Protein 7ROV (pdb70)

Structure (mmCIF, N/CA/C/O backbone):
data_7ROV
#
_entry.id   7ROV
#
_cell.length_a   38.793
_cell.length_b   71.764
_cell.length_c   65.481
_cell.angle_alpha   90
_cell.angle_beta   100.29
_cell.angle_gamma   90
#
_symmetry.space_group_name_H-M   'P 1 21 1'
#
loop_
_entity.id
_entity.type
_entity.pdbx_description
1 polymer 'Isoform 2B of GTPase KRas'
2 polymer 'Cyclic peptide MP-9903'
3 non-polymer 'PHOSPHOMETHYLPHOSPHONIC ACID GUANYLATE ESTER'
4 non-polymer 'MAGNESIUM ION'
5 non-polymer GLYCEROL
6 water water
#
loop_
_atom_site.group_PDB
_atom_site.id
_atom_site.type_symbol
_atom_site.label_atom_id
_atom_site.label_alt_id
_atom_site.label_comp_id
_atom_site.label_asym_id
_atom_site.label_entity_id
_atom_site.label_seq_id
_atom_site.pdbx_PDB_ins_code
_atom_site.Cartn_x
_atom_site.Cartn_y
_atom_site.Cartn_z
_atom_site.occupancy
_atom_site.B_iso_or_equiv
_atom_site.auth_seq_id
_atom_site.auth_comp_id
_atom_site.auth_asym_id
_atom_site.auth_atom_id
_atom_site.pdbx_PDB_model_num
ATOM 1 N N . ALA A 1 1 ? 6.571 9.654 4.098 1 32.3 0 ALA A N 1
ATOM 2 C CA . ALA A 1 1 ? 5.37 9.753 3.274 1 31.64 0 ALA A CA 1
ATOM 3 C C . ALA A 1 1 ? 4.636 8.432 3.216 1 29.55 0 ALA A C 1
ATOM 4 O O . ALA A 1 1 ? 4.75 7.673 2.258 1 29.93 0 ALA A O 1
ATOM 6 N N . MET A 1 2 ? 3.877 8.177 4.26 1 27.28 1 MET A N 1
ATOM 7 C CA . MET A 1 2 ? 3.023 7.012 4.413 1 25.46 1 MET A CA 1
ATOM 8 C C . MET A 1 2 ? 1.97 7.014 3.291 1 22.3 1 MET A C 1
ATOM 9 O O . MET A 1 2 ? 1.479 8.084 2.929 1 22.01 1 MET A O 1
ATOM 14 N N . THR A 1 3 ? 1.687 5.846 2.69 1 20.34 2 THR A N 1
ATOM 15 C CA . THR A 1 3 ? 0.682 5.779 1.623 1 19.66 2 THR A CA 1
ATOM 16 C C . THR A 1 3 ? -0.69 6.098 2.18 1 17.91 2 THR A C 1
ATOM 17 O O . THR A 1 3 ? -1.009 5.703 3.297 1 17.78 2 THR A O 1
ATOM 21 N N . GLU A 1 4 ? -1.451 6.892 1.445 1 16.68 3 GLU A N 1
ATOM 22 C CA . GLU A 1 4 ? -2.813 7.226 1.817 1 16.29 3 GLU A CA 1
ATOM 23 C C . GLU A 1 4 ? -3.771 6.578 0.829 1 15.79 3 GLU A C 1
ATOM 24 O O . GLU A 1 4 ? -3.511 6.553 -0.373 1 17.47 3 GLU A O 1
ATOM 30 N N . TYR A 1 5 ? -4.865 5.993 1.326 1 13.43 4 TYR A N 1
ATOM 31 C CA . TYR A 1 5 ? -5.884 5.392 0.458 1 13.05 4 TYR A CA 1
ATOM 32 C C . TYR A 1 5 ? -7.178 6.139 0.719 1 13.28 4 TYR A C 1
ATOM 33 O O . TYR A 1 5 ? -7.61 6.201 1.874 1 14.02 4 TYR A O 1
ATOM 42 N N . LYS A 1 6 ? -7.785 6.684 -0.345 1 12.37 5 LYS A N 1
ATOM 43 C CA . LYS A 1 6 ? -9.041 7.425 -0.252 1 11.79 5 LYS A CA 1
ATOM 44 C C . LYS A 1 6 ? -10.196 6.472 -0.549 1 10.85 5 LYS A C 1
ATOM 45 O O . LYS A 1 6 ? -10.34 5.998 -1.677 1 11.8 5 LYS A O 1
ATOM 51 N N . LEU A 1 7 ? -11.019 6.206 0.459 1 9.86 6 LEU A N 1
ATOM 52 C CA . LEU A 1 7 ? -12.123 5.258 0.353 1 9.76 6 LEU A CA 1
ATOM 53 C C . LEU A 1 7 ? -13.469 5.961 0.502 1 10.01 6 LEU A C 1
ATOM 54 O O . LEU A 1 7 ? -13.56 6.974 1.206 1 11.28 6 LEU A O 1
ATOM 59 N N . VAL A 1 8 ? -14.477 5.472 -0.193 1 8.72 7 VAL A N 1
ATOM 60 C CA . VAL A 1 8 ? -15.828 6.023 -0.079 1 8.46 7 VAL A CA 1
ATOM 61 C C . VAL A 1 8 ? -16.809 4.896 0.207 1 9.12 7 VAL A C 1
ATOM 62 O O . VAL A 1 8 ? -16.756 3.861 -0.469 1 10.87 7 VAL A O 1
ATOM 66 N N . VAL A 1 9 ? -17.726 5.101 1.152 1 8.43 8 VAL A N 1
ATOM 67 C CA . VAL A 1 9 ? -18.729 4.096 1.512 1 8.08 8 VAL A CA 1
ATOM 68 C C . VAL A 1 9 ? -20.08 4.555 1.006 1 8.01 8 VAL A C 1
ATOM 69 O O . VAL A 1 9 ? -20.536 5.659 1.369 1 9.08 8 VAL A O 1
ATOM 73 N N . VAL A 1 10 ? -20.713 3.761 0.118 1 8 9 VAL A N 1
ATOM 74 C CA . VAL A 1 10 ? -22.009 4.087 -0.476 1 8.26 9 VAL A CA 1
ATOM 75 C C . VAL A 1 10 ? -23.004 2.961 -0.271 1 8.13 9 VAL A C 1
ATOM 76 O O . VAL A 1 10 ? -22.612 1.817 0.042 1 8.99 9 VAL A O 1
ATOM 80 N N . GLY A 1 11 ? -24.292 3.261 -0.462 1 8.48 10 GLY A N 1
ATOM 81 C CA . GLY A 1 11 ? -25.351 2.281 -0.321 1 8.43 10 GLY A CA 1
ATOM 82 C C . GLY A 1 11 ? -26.636 2.922 0.161 1 8.75 10 GLY A C 1
ATOM 83 O O . GLY A 1 11 ? -26.645 4.06 0.623 1 9.46 10 GLY A O 1
ATOM 84 N N . ALA A 1 12 ? -27.71 2.167 0.076 1 8.14 11 ALA A N 1
ATOM 85 C CA . ALA A 1 12 ? -29.043 2.659 0.401 1 9.91 11 ALA A CA 1
ATOM 86 C C . ALA A 1 12 ? -29.151 3.134 1.852 1 11.49 11 ALA A C 1
ATOM 87 O O . ALA A 1 12 ? -28.364 2.758 2.737 1 10.45 11 ALA A O 1
ATOM 89 N N . ASP A 1 13 ? -30.181 3.961 2.131 1 13.35 12 ASP A N 1
ATOM 90 C CA . ASP A 1 13 ? -30.429 4.42 3.484 1 15.59 12 ASP A CA 1
ATOM 91 C C . ASP A 1 13 ? -30.659 3.231 4.433 1 14.87 12 ASP A C 1
ATOM 92 O O . ASP A 1 13 ? -31.357 2.272 4.109 1 17.32 12 ASP A O 1
ATOM 97 N N . GLY A 1 14 ? -29.939 3.243 5.54 1 13.3 13 GLY A N 1
ATOM 98 C CA . GLY A 1 14 ? -30.118 2.266 6.596 1 12.58 13 GLY A CA 1
ATOM 99 C C . GLY A 1 14 ? -29.369 0.966 6.505 1 11.14 13 GLY A C 1
ATOM 1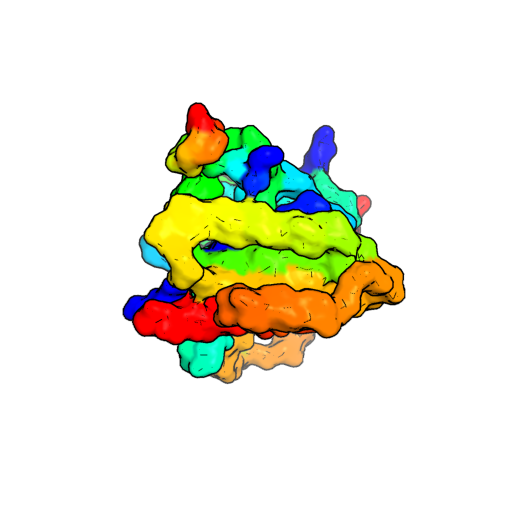00 O O . GLY A 1 14 ? -29.54 0.12 7.387 1 12.63 13 GLY A O 1
ATOM 101 N N . VAL A 1 15 ? -28.461 0.829 5.519 1 9.18 14 VAL A N 1
ATOM 102 C CA . VAL A 1 15 ? -27.742 -0.445 5.38 1 8.88 14 VAL A CA 1
ATOM 103 C C . VAL A 1 15 ? -26.619 -0.653 6.385 1 8.95 14 VAL A C 1
ATOM 104 O O . VAL A 1 15 ? -26.178 -1.795 6.534 1 9.8 14 VAL A O 1
ATOM 108 N N . GLY A 1 16 ? -26.153 0.417 7.033 1 8.9 15 GLY A N 1
ATOM 109 C CA . GLY A 1 16 ? -25.045 0.337 7.979 1 9.46 15 GLY A CA 1
ATOM 110 C C . GLY A 1 16 ? -23.759 0.991 7.509 1 9.58 15 GLY A C 1
ATOM 111 O O . GLY A 1 16 ? -22.693 0.622 7.99 1 9.58 15 GLY A O 1
ATOM 112 N N . LYS A 1 17 ? -23.814 1.991 6.608 1 9.29 16 LYS A N 1
ATOM 113 C CA . LYS A 1 17 ? -22.584 2.675 6.158 1 9.18 16 LYS A CA 1
ATOM 114 C C . LYS A 1 17 ? -21.837 3.302 7.341 1 9.17 16 LYS A C 1
ATOM 115 O O . LYS A 1 17 ? -20.609 3.107 7.503 1 9.1 16 LYS A O 1
ATOM 121 N N . SER A 1 18 ? -22.585 4.048 8.167 1 9.03 17 SER A N 1
ATOM 122 C CA . SER A 1 18 ? -21.932 4.71 9.302 1 9.57 17 SER A CA 1
ATOM 123 C C . SER A 1 18 ? -21.468 3.689 10.318 1 10.22 17 SER A C 1
ATOM 124 O O . SER A 1 18 ? -20.36 3.818 10.841 1 10.49 17 SER A O 1
ATOM 127 N N . ALA A 1 19 ? -22.265 2.644 10.56 1 10.81 18 ALA A N 1
ATOM 128 C CA . ALA A 1 19 ? -21.855 1.618 11.519 1 10.75 18 ALA A CA 1
ATOM 129 C C . ALA A 1 19 ? -20.53 0.956 11.149 1 10.73 18 ALA A C 1
ATOM 130 O O . ALA A 1 19 ? -19.683 0.719 12.016 1 10.67 18 ALA A O 1
ATOM 132 N N . LEU A 1 20 ? -20.32 0.651 9.87 1 9.49 19 LEU A N 1
ATOM 133 C CA . LEU A 1 20 ? -19.073 0.025 9.421 1 9.41 19 LEU A CA 1
ATOM 134 C C . LEU A 1 20 ? -17.899 0.973 9.669 1 9.68 19 LEU A C 1
ATOM 135 O O . LEU A 1 20 ? -16.868 0.564 10.196 1 11.13 19 LEU A O 1
ATOM 140 N N . THR A 1 21 ? -18.083 2.264 9.296 1 9.41 20 THR A N 1
ATOM 141 C CA . THR A 1 21 ? -17.018 3.247 9.413 1 10.14 20 THR A CA 1
ATOM 142 C C . THR A 1 21 ? -16.693 3.51 10.879 1 10.56 20 THR A C 1
ATOM 143 O O . THR A 1 21 ? -15.526 3.561 11.242 1 10.93 20 THR A O 1
ATOM 147 N N . ILE A 1 22 ? -17.724 3.676 11.724 1 10.17 21 ILE A N 1
ATOM 148 C CA . ILE A 1 22 ? -17.529 3.989 13.142 1 11.05 21 ILE A CA 1
ATOM 149 C C . ILE A 1 22 ? -16.849 2.845 13.879 1 11.9 21 ILE A C 1
ATOM 150 O O . ILE A 1 22 ? -16.033 3.101 14.786 1 12.02 21 ILE A O 1
ATOM 155 N N . GLN A 1 23 ? -17.071 1.579 13.472 1 11.07 22 GLN A N 1
ATOM 156 C CA . GLN A 1 23 ? -16.341 0.478 14.116 1 10.9 22 GLN A CA 1
ATOM 157 C C . GLN A 1 23 ? -14.857 0.621 13.823 1 11.51 22 GLN A C 1
ATOM 158 O O . GLN A 1 23 ? -14.029 0.562 14.747 1 12.36 22 GLN A O 1
ATOM 164 N N . LEU A 1 24 ? -14.511 0.885 12.563 1 11.85 23 LEU A N 1
ATOM 165 C CA . LEU A 1 24 ? -13.101 1.027 12.219 1 13.07 23 LEU A CA 1
ATOM 166 C C . LEU A 1 24 ? -12.46 2.265 12.896 1 14.31 23 LEU A C 1
ATOM 167 O O . LEU A 1 24 ? -11.327 2.179 13.389 1 15.95 23 LEU A O 1
ATOM 172 N N . ILE A 1 25 ? -13.155 3.403 12.916 1 13.23 24 ILE A N 1
ATOM 173 C CA . ILE A 1 25 ? -12.575 4.645 13.435 1 14.64 24 ILE A CA 1
ATOM 174 C C . ILE A 1 25 ? -12.578 4.736 14.959 1 16.09 24 ILE A C 1
ATOM 175 O O . ILE A 1 25 ? -11.562 5.121 15.564 1 17.55 24 ILE A O 1
ATOM 180 N N . GLN A 1 26 ? -13.704 4.39 15.581 1 15.26 25 GLN A N 1
ATOM 181 C CA . GLN A 1 26 ? -13.939 4.605 16.997 1 15.29 25 GLN A CA 1
ATOM 182 C C . GLN A 1 26 ? -14.087 3.34 17.828 1 15.72 25 GLN A C 1
ATOM 183 O O . GLN A 1 26 ? -14.228 3.447 19.054 1 16.9 25 GLN A O 1
ATOM 189 N N . ASN A 1 27 ? -14.038 2.147 17.204 1 13.33 26 ASN A N 1
ATOM 190 C CA . ASN A 1 27 ? -14.086 0.892 17.97 1 13.89 26 ASN A CA 1
ATOM 191 C C . ASN A 1 27 ? -15.349 0.715 18.8 1 15.41 26 ASN A C 1
ATOM 192 O O . ASN A 1 27 ? -15.303 0.209 19.936 1 16.37 26 ASN A O 1
ATOM 197 N N . HIS A 1 28 ? -16.485 1.093 18.24 1 14.07 27 HIS A N 1
ATOM 198 C CA . HIS A 1 28 ? -17.775 0.841 18.874 1 15.26 27 HIS A CA 1
ATOM 199 C C . HIS A 1 28 ? -18.859 0.785 17.816 1 15.88 27 HIS A C 1
ATOM 200 O O . HIS A 1 28 ? -18.675 1.305 16.712 1 15.6 27 HIS A O 1
ATOM 207 N N . PHE A 1 29 ? -19.996 0.185 18.179 1 16.46 28 PHE A N 1
ATOM 208 C CA . PHE A 1 29 ? -21.173 0.107 17.325 1 17.15 28 PHE A CA 1
ATOM 209 C C . PHE A 1 29 ? -22.005 1.366 17.523 1 19.61 28 PHE A C 1
ATOM 210 O O . PHE A 1 29 ? -22.246 1.788 18.656 1 21.69 28 PHE A O 1
ATOM 218 N N . VAL A 1 30 ? -22.426 1.979 16.408 1 19.24 29 VAL A N 1
ATOM 219 C CA . VAL A 1 30 ? -23.186 3.217 16.313 1 21.24 29 VAL A CA 1
ATOM 220 C C . VAL A 1 30 ? -24.348 3.283 17.289 1 24.72 29 VAL A C 1
ATOM 221 O O . VAL A 1 30 ? -25.103 2.322 17.435 1 24.04 29 VAL A O 1
ATOM 225 N N . ASP A 1 31 ? -24.459 4.414 17.987 1 27.91 30 ASP A N 1
ATOM 226 C CA . ASP A 1 31 ? -25.55 4.673 18.931 1 31.7 30 ASP A CA 1
ATOM 227 C C . ASP A 1 31 ? -26.125 6.103 18.724 1 34.53 30 ASP A C 1
ATOM 228 O O . ASP A 1 31 ? -25.701 6.805 17.798 1 34.83 30 ASP A O 1
ATOM 233 N N . GLU A 1 32 ? -27.084 6.536 19.577 1 36.06 31 GLU A N 1
ATOM 234 C CA . GLU A 1 32 ? -27.724 7.854 19.486 1 37.54 31 GLU A CA 1
ATOM 235 C C . GLU A 1 32 ? -26.779 9.046 19.694 1 38.79 31 GLU A C 1
ATOM 236 O O . GLU A 1 32 ? -27.151 10.174 19.373 1 39.1 31 GLU A O 1
ATOM 238 N N . TYR A 1 33 ? -25.576 8.815 20.229 1 39.29 32 TYR A N 1
ATOM 239 C CA . TYR A 1 33 ? -24.613 9.896 20.458 1 40.16 32 TYR A CA 1
ATOM 240 C C . TYR A 1 33 ? -23.741 10.205 19.233 1 39.15 32 TYR A C 1
ATOM 241 O O . TYR A 1 33 ? -23.177 11.297 19.139 1 39.49 32 TYR A O 1
ATOM 250 N N . ASP A 1 34 ? -23.596 9.24 18.317 1 37.51 33 ASP A N 1
ATOM 251 C CA . ASP A 1 34 ? -22.788 9.434 17.121 1 36.46 33 ASP A CA 1
ATOM 252 C C . ASP A 1 34 ? -23.53 10.333 16.141 1 35.97 33 ASP A C 1
ATOM 253 O O . ASP A 1 34 ? -24.742 10.208 15.985 1 36.13 33 ASP A O 1
ATOM 258 N N . PRO A 1 35 ? -22.826 11.263 15.485 1 35.55 34 PRO A N 1
ATOM 259 C CA . PRO A 1 35 ? -23.509 12.152 14.532 1 35.02 34 PRO A CA 1
ATOM 260 C C . PRO A 1 35 ? -24.001 11.427 13.274 1 33.54 34 PRO A C 1
ATOM 261 O O . PRO A 1 35 ? -23.495 10.365 12.916 1 33.49 34 PRO A O 1
ATOM 265 N N . THR A 1 36 ? -25.029 11.981 12.635 1 32.04 35 THR A N 1
ATOM 266 C CA . THR A 1 36 ? -25.641 11.389 11.444 1 31.04 35 THR A CA 1
ATOM 267 C C . THR A 1 36 ? -25.298 12.123 10.141 1 29.16 35 THR A C 1
ATOM 268 O O . THR A 1 36 ? -25.755 11.711 9.065 1 29.89 35 THR A O 1
ATOM 272 N N . ILE A 1 37 ? -24.505 13.205 10.221 1 26 36 ILE A N 1
ATOM 273 C CA . ILE A 1 37 ? -24.173 13.968 9.04 1 24.03 36 ILE A CA 1
ATOM 274 C C . ILE A 1 37 ? -23.02 13.342 8.278 1 21.12 36 ILE A C 1
ATOM 275 O O . ILE A 1 37 ? -22.172 12.651 8.842 1 21.9 36 ILE A O 1
ATOM 280 N N . GLU A 1 38 ? -22.991 13.595 6.975 1 17.17 37 GLU A N 1
ATOM 281 C CA . GLU A 1 38 ? -21.945 13.084 6.102 1 15.08 37 GLU A CA 1
ATOM 282 C C . GLU A 1 38 ? -20.61 13.676 6.51 1 15.24 37 GLU A C 1
ATOM 283 O O . GLU A 1 38 ? -20.523 14.873 6.8 1 15.52 37 GLU A O 1
ATOM 289 N N . ASP A 1 39 ? -19.561 12.848 6.585 1 14.11 38 ASP A N 1
ATOM 290 C CA . ASP A 1 39 ? -18.244 13.367 6.94 1 13.38 38 ASP A CA 1
ATOM 291 C C . ASP A 1 39 ? -17.168 12.401 6.497 1 12.76 38 ASP A C 1
ATOM 292 O O . ASP A 1 39 ? -17.448 11.278 6.067 1 12.83 38 ASP A O 1
ATOM 297 N N . SER A 1 40 ? -15.93 12.865 6.569 1 12.83 39 SER A N 1
ATOM 298 C CA . SER A 1 40 ? -14.771 12.048 6.293 1 12.84 39 SER A CA 1
ATOM 299 C C . SER A 1 40 ? -13.961 11.856 7.555 1 13.55 39 SER A C 1
ATOM 300 O O . SER A 1 40 ? -13.996 12.674 8.474 1 15.08 39 SER A O 1
ATOM 303 N N . TYR A 1 41 ? -13.271 10.721 7.625 1 12.43 40 TYR A N 1
ATOM 304 C CA . TYR A 1 41 ? -12.509 10.313 8.805 1 13.36 40 TYR A CA 1
ATOM 305 C C . TYR A 1 41 ? -11.138 9.791 8.379 1 14.78 40 TYR A C 1
ATOM 306 O O . TYR A 1 41 ? -10.993 9.281 7.263 1 15.46 40 TYR A O 1
ATOM 315 N N . ARG A 1 42 ? -10.156 9.879 9.263 1 14.53 41 ARG A N 1
ATOM 316 C CA . ARG A 1 42 ? -8.814 9.393 8.961 1 15.5 41 ARG A CA 1
ATOM 317 C C . ARG A 1 42 ? -8.415 8.348 9.977 1 16.98 41 ARG A C 1
ATOM 318 O O . ARG A 1 42 ? -8.715 8.497 11.18 1 19.58 41 ARG A O 1
ATOM 326 N N . LYS A 1 43 ? -7.7 7.312 9.527 1 15.08 42 LYS A N 1
ATOM 327 C CA . LYS A 1 43 ? -7.266 6.255 10.46 1 15.24 42 LYS A CA 1
ATOM 328 C C . LYS A 1 43 ? -5.954 5.65 9.982 1 15.16 42 LYS A C 1
ATOM 329 O O . LYS A 1 43 ? -5.847 5.291 8.809 1 15.55 42 LYS A O 1
ATOM 335 N N . GLN A 1 44 ? -4.974 5.515 10.878 1 15.68 43 GLN A N 1
ATOM 336 C CA . GLN A 1 44 ? -3.7 4.885 10.504 1 15.22 43 GLN A CA 1
ATOM 337 C C . GLN A 1 44 ? -3.865 3.406 10.84 1 15.49 43 GLN A C 1
ATOM 338 O O . GLN A 1 44 ? -4.31 3.078 11.938 1 16.54 43 GLN A O 1
ATOM 344 N N . VAL A 1 45 ? -3.549 2.524 9.893 1 14.44 44 VAL A N 1
ATOM 345 C CA A VAL A 1 45 ? -3.677 1.088 10.115 0.5 14.81 44 VAL A CA 1
ATOM 346 C CA B VAL A 1 45 ? -3.719 1.076 10.036 0.5 14.88 44 VAL A CA 1
ATOM 347 C C . VAL A 1 45 ? -2.51 0.37 9.434 1 15.64 44 VAL A C 1
ATOM 348 O O . VAL A 1 45 ? -1.774 0.977 8.669 1 18.38 44 VAL A O 1
ATOM 355 N N . VAL A 1 46 ? -2.311 -0.918 9.742 1 14.89 45 VAL A N 1
ATOM 356 C CA . VAL A 1 46 ? -1.269 -1.696 9.092 1 15.32 45 VAL A CA 1
ATOM 357 C C . VAL A 1 46 ? -2.022 -2.765 8.293 1 14.44 45 VAL A C 1
ATOM 358 O O . VAL A 1 46 ? -2.817 -3.533 8.872 1 15.97 45 VAL A O 1
ATOM 362 N N . ILE A 1 47 ? -1.831 -2.792 6.957 1 12.88 46 ILE A N 1
ATOM 363 C CA . ILE A 1 47 ? -2.497 -3.755 6.088 1 13.11 46 ILE A CA 1
ATOM 364 C C . ILE A 1 47 ? -1.462 -4.512 5.302 1 13.42 46 ILE A C 1
ATOM 365 O O . ILE A 1 47 ? -0.718 -3.899 4.542 1 13.13 46 ILE A O 1
ATOM 370 N N . ASP A 1 48 ? -1.342 -5.822 5.545 1 13.95 47 ASP A N 1
ATOM 371 C CA . ASP A 1 48 ? -0.327 -6.655 4.873 1 14.14 47 ASP A CA 1
ATOM 372 C C . ASP A 1 48 ? 1.087 -6.079 4.996 1 13.91 47 ASP A C 1
ATOM 373 O O . ASP A 1 48 ? 1.819 -6.009 4.009 1 14.01 47 ASP A O 1
ATOM 378 N N . GLY A 1 49 ? 1.428 -5.615 6.187 1 13.7 48 GLY A N 1
ATOM 379 C CA . GLY A 1 49 ? 2.776 -5.133 6.451 1 13.85 48 GLY A CA 1
ATOM 380 C C . GLY A 1 49 ? 3.044 -3.696 6.095 1 13.88 48 GLY A C 1
ATOM 381 O O . GLY A 1 49 ? 4.131 -3.189 6.361 1 14.48 48 GLY A O 1
ATOM 382 N N . GLU A 1 50 ? 2.068 -3.023 5.462 1 12.83 49 GLU A N 1
ATOM 383 C CA . GLU A 1 50 ? 2.243 -1.631 5.085 1 12.39 49 GLU A CA 1
ATOM 384 C C . GLU A 1 50 ? 1.486 -0.748 6.046 1 13.4 49 GLU A C 1
ATOM 385 O O . GLU A 1 50 ? 0.263 -0.892 6.179 1 12.82 49 GLU A O 1
ATOM 391 N N . THR A 1 51 ? 2.178 0.162 6.736 1 13.99 50 THR A N 1
ATOM 392 C CA . THR A 1 51 ? 1.508 1.124 7.593 1 15.57 50 THR A CA 1
ATOM 393 C C . THR A 1 51 ? 0.989 2.208 6.67 1 16.21 50 THR A C 1
ATOM 394 O O . THR A 1 51 ? 1.754 2.769 5.88 1 17.44 50 THR A O 1
ATOM 398 N N . CYS A 1 52 ? -0.324 2.476 6.733 1 15.03 51 CYS A N 1
ATOM 399 C CA . CYS A 1 52 ? -0.911 3.433 5.809 1 15.48 51 CYS A CA 1
ATOM 400 C C . CYS A 1 52 ? -2.011 4.251 6.469 1 15.17 51 CYS A C 1
ATOM 401 O O . CYS A 1 52 ? -2.415 3.984 7.597 1 15.6 51 CYS A O 1
ATOM 404 N N . LEU A 1 53 ? -2.481 5.267 5.761 1 13.96 52 LEU A N 1
ATOM 405 C CA . LEU A 1 53 ? -3.543 6.127 6.251 1 15.24 52 LEU A CA 1
ATOM 406 C C . LEU A 1 53 ? -4.759 5.938 5.376 1 15.18 52 LEU A C 1
ATOM 407 O O . LEU A 1 53 ? -4.661 5.963 4.155 1 17.27 52 LEU A O 1
ATOM 412 N N . LEU A 1 54 ? -5.913 5.704 6.002 1 12.83 53 LEU A N 1
ATOM 413 C CA . LEU A 1 54 ? -7.16 5.586 5.265 1 13.36 53 LEU A CA 1
ATOM 414 C C . LEU A 1 54 ? -7.927 6.864 5.468 1 14.32 53 LEU A C 1
ATOM 415 O O . LEU A 1 54 ? -8.024 7.333 6.593 1 15.25 53 LEU A O 1
ATOM 420 N N . ASP A 1 55 ? -8.449 7.427 4.399 1 12.81 54 ASP A N 1
ATOM 421 C CA . ASP A 1 55 ? -9.278 8.642 4.473 1 13.86 54 ASP A CA 1
ATOM 422 C C . ASP A 1 55 ? -10.63 8.194 3.935 1 13.19 54 ASP A C 1
ATOM 423 O O . ASP A 1 55 ? -10.718 7.867 2.758 1 14.1 54 ASP A O 1
ATOM 428 N N . ILE A 1 56 ? -11.637 8.093 4.804 1 12.14 55 ILE A N 1
ATOM 429 C CA . ILE A 1 56 ? -12.915 7.477 4.444 1 11.78 55 ILE A CA 1
ATOM 430 C C . ILE A 1 56 ? -14.083 8.451 4.456 1 11.29 55 ILE A C 1
ATOM 431 O O . ILE A 1 56 ? -14.338 9.068 5.493 1 13.04 55 ILE A O 1
ATOM 436 N N . LEU A 1 57 ? -14.808 8.552 3.335 1 9.8 56 LEU A N 1
ATOM 437 C CA . LEU A 1 57 ? -16.007 9.359 3.294 1 10.09 56 LEU A CA 1
ATOM 438 C C . LEU A 1 57 ? -17.21 8.429 3.536 1 10.51 56 LEU A C 1
ATOM 439 O O . LEU A 1 57 ? -17.448 7.472 2.77 1 10.79 56 LEU A O 1
ATOM 444 N N . ASP A 1 58 ? -17.978 8.744 4.567 1 10.4 57 ASP A N 1
ATOM 445 C CA . ASP A 1 58 ? -19.202 8.038 4.927 1 10.56 57 ASP A CA 1
ATOM 446 C C . ASP A 1 58 ? -20.357 8.834 4.334 1 11.95 57 ASP A C 1
ATOM 447 O O . ASP A 1 58 ? -20.707 9.874 4.887 1 13.05 57 ASP A O 1
ATOM 452 N N . THR A 1 59 ? -20.873 8.43 3.167 1 10.96 58 THR A N 1
ATOM 453 C CA . THR A 1 59 ? -21.945 9.217 2.514 1 11.07 58 THR A CA 1
ATOM 454 C C . THR A 1 59 ? -23.26 9.201 3.263 1 13.32 58 THR A C 1
ATOM 455 O O . THR A 1 59 ? -23.618 8.218 3.908 1 14.24 58 THR A O 1
ATOM 459 N N . ALA A 1 60 ? -23.972 10.337 3.225 1 13.52 59 ALA A N 1
ATOM 460 C CA . ALA A 1 60 ? -25.262 10.512 3.906 1 14.85 59 ALA A CA 1
ATOM 461 C C . ALA A 1 60 ? -25.961 11.742 3.301 1 16.16 59 ALA A C 1
ATOM 462 O O . ALA A 1 60 ? -25.301 12.565 2.677 1 17.23 59 ALA A O 1
ATOM 464 N N . GLY A 1 61 ? -27.275 11.878 3.511 1 16.86 60 GLY A N 1
ATOM 465 C CA . GLY A 1 61 ? -28.04 13.001 2.954 1 17.1 60 GLY A CA 1
ATOM 466 C C . GLY A 1 61 ? -27.98 12.959 1.437 1 16.56 60 GLY A C 1
ATOM 467 O O . GLY A 1 61 ? -27.587 13.925 0.786 1 16.08 60 GLY A O 1
ATOM 468 N N . GLN A 1 62 ? -28.284 11.795 0.881 1 15.21 61 GLN A N 1
ATOM 469 C CA . GLN A 1 62 ? -28.076 11.468 -0.523 1 15.68 61 GLN A CA 1
ATOM 470 C C . GLN A 1 62 ? -28.801 12.345 -1.543 1 16.09 61 GLN A C 1
ATOM 471 O O . GLN A 1 62 ? -28.341 12.425 -2.667 1 17.62 61 GLN A O 1
ATOM 477 N N . GLU A 1 63 ? -29.897 12.985 -1.179 1 15.41 62 GLU A N 1
ATOM 478 C CA . GLU A 1 63 ? -30.622 13.854 -2.115 1 16.58 62 GLU A CA 1
ATOM 479 C C . GLU A 1 63 ? -30.152 15.305 -2.091 1 16.91 62 GLU A C 1
ATOM 480 O O . GLU A 1 63 ? -30.573 16.076 -2.958 1 18.84 62 GLU A O 1
ATOM 486 N N . GLU A 1 64 ? -29.312 15.693 -1.117 1 15.26 63 GLU A N 1
ATOM 487 C CA . GLU A 1 64 ? -28.914 17.075 -0.975 1 15.57 63 GLU A CA 1
ATOM 488 C C . GLU A 1 64 ? -27.539 17.365 -1.548 1 14.12 63 GLU A C 1
ATOM 489 O O . GLU A 1 64 ? -26.692 16.483 -1.652 1 14.98 63 GLU A O 1
ATOM 495 N N . TYR A 1 65 ? -27.328 18.631 -1.929 1 13.12 64 TYR A N 1
ATOM 496 C CA . TYR A 1 65 ? -26.025 19.089 -2.424 1 12.69 64 TYR A CA 1
ATOM 497 C C . TYR A 1 65 ? -24.976 18.921 -1.321 1 12.12 64 TYR A C 1
ATOM 498 O O . TYR A 1 65 ? -25.203 19.288 -0.168 1 13.18 64 TYR A O 1
ATOM 507 N N . SER A 1 66 ? -23.781 18.472 -1.721 1 10.76 65 SER A N 1
ATOM 508 C CA . SER A 1 66 ? -22.674 18.376 -0.785 1 10.64 65 SER A CA 1
ATOM 509 C C . SER A 1 66 ? -21.387 18.656 -1.532 1 10.92 65 SER A C 1
ATOM 510 O O . SER A 1 66 ? -20.991 17.852 -2.372 1 11.63 65 SER A O 1
ATOM 513 N N . ALA A 1 67 ? -20.677 19.751 -1.176 1 10.94 66 ALA A N 1
ATOM 514 C CA . ALA A 1 67 ? -19.393 20.025 -1.819 1 10.86 66 ALA A CA 1
ATOM 515 C C . ALA A 1 67 ? -18.374 18.94 -1.51 1 10.79 66 ALA A C 1
ATOM 516 O O . ALA A 1 67 ? -17.583 18.587 -2.382 1 11.07 66 ALA A O 1
ATOM 518 N N . MET A 1 68 ? -18.387 18.382 -0.29 1 11.56 67 MET A N 1
ATOM 519 C CA . MET A 1 68 ? -17.456 17.31 0.063 1 12.5 67 MET A CA 1
ATOM 520 C C . MET A 1 68 ? -17.712 16.083 -0.783 1 12.33 67 MET A C 1
ATOM 521 O O . MET A 1 68 ? -16.774 15.465 -1.27 1 12.31 67 MET A O 1
ATOM 526 N N . ARG A 1 69 ? -18.984 15.677 -0.921 1 11.25 68 ARG A N 1
ATOM 527 C CA . ARG A 1 69 ? -19.295 14.503 -1.735 1 11.71 68 ARG A CA 1
ATOM 528 C C . ARG A 1 69 ? -18.856 14.706 -3.196 1 12.41 68 ARG A C 1
ATOM 529 O O . ARG A 1 69 ? -18.259 13.809 -3.814 1 12.62 68 ARG A O 1
ATOM 537 N N . ASP A 1 70 ? -19.065 15.931 -3.722 1 11.33 69 ASP A N 1
ATOM 538 C CA . ASP A 1 70 ? -18.641 16.212 -5.096 1 11.83 69 ASP A CA 1
ATOM 539 C C . ASP A 1 70 ? -17.114 16.04 -5.231 1 13.2 69 ASP A C 1
ATOM 540 O O . ASP A 1 70 ? -16.653 15.427 -6.19 1 14.98 69 ASP A O 1
ATOM 545 N N . GLN A 1 71 ? -16.336 16.541 -4.245 1 11.78 70 GLN A N 1
ATOM 546 C CA . GLN A 1 71 ? -14.884 16.387 -4.345 1 11.64 70 GLN A CA 1
ATOM 547 C C . GLN A 1 71 ? -14.456 14.922 -4.203 1 14 70 GLN A C 1
ATOM 548 O O . GLN A 1 71 ? -13.65 14.403 -4.997 1 15.83 70 GLN A O 1
ATOM 554 N N . TYR A 1 72 ? -14.961 14.272 -3.166 1 14.32 71 TYR A N 1
ATOM 555 C CA . TYR A 1 72 ? -14.475 12.952 -2.784 1 15.08 71 TYR A CA 1
ATOM 556 C C . TYR A 1 72 ? -14.956 11.83 -3.716 1 15.52 71 TYR A C 1
ATOM 557 O O . TYR A 1 72 ? -14.266 10.8 -3.801 1 16.28 71 TYR A O 1
ATOM 566 N N . MET A 1 73 ? -16.086 11.998 -4.438 1 14.25 72 MET A N 1
ATOM 567 C CA . MET A 1 73 ? -16.493 10.964 -5.408 1 15.69 72 MET A CA 1
ATOM 568 C C . MET A 1 73 ? -15.522 10.947 -6.598 1 18.53 72 MET A C 1
ATOM 569 O O . MET A 1 73 ? -15.26 9.883 -7.166 1 20.39 72 MET A O 1
ATOM 574 N N . ARG A 1 74 ? -14.994 12.107 -6.986 1 17.22 73 ARG A N 1
ATOM 575 C CA . ARG A 1 74 ? -14.056 12.2 -8.094 1 19.04 73 ARG A CA 1
ATOM 576 C C . ARG A 1 74 ? -12.679 11.74 -7.676 1 18.67 73 ARG A C 1
ATOM 577 O O . ARG A 1 74 ? -11.979 11.115 -8.493 1 20.6 73 ARG A O 1
ATOM 585 N N . THR A 1 75 ? -12.253 12.038 -6.428 1 16.91 74 THR A N 1
ATOM 586 C CA . THR A 1 75 ? -10.904 11.641 -6.011 1 17.25 74 THR A CA 1
ATOM 587 C C . THR A 1 75 ? -10.845 10.278 -5.339 1 15.77 74 THR A C 1
ATOM 588 O O . THR A 1 75 ? -9.738 9.751 -5.138 1 16.86 74 THR A O 1
ATOM 592 N N . GLY A 1 76 ? -11.997 9.686 -5.017 1 14.01 75 GLY A N 1
ATOM 593 C CA . GLY A 1 76 ? -12.007 8.383 -4.358 1 13.49 7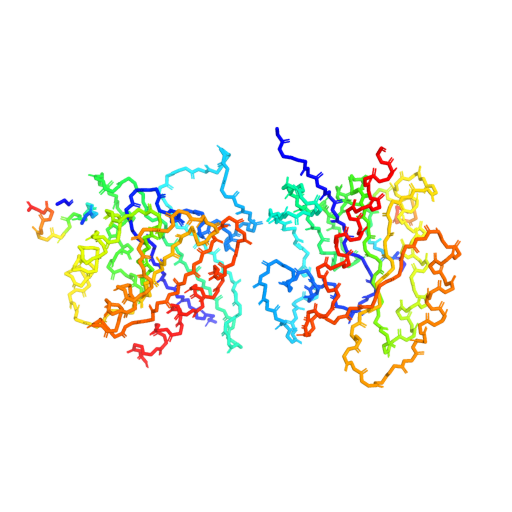5 GLY A CA 1
ATOM 594 C C . GLY A 1 76 ? -11.28 7.317 -5.134 1 13.1 75 GLY A C 1
ATOM 595 O O . GLY A 1 76 ? -11.478 7.185 -6.337 1 13.59 75 GLY A O 1
ATOM 596 N N . GLU A 1 77 ? -10.449 6.565 -4.441 1 12.04 76 GLU A N 1
ATOM 597 C CA . GLU A 1 77 ? -9.681 5.504 -5.056 1 12.1 76 GLU A CA 1
ATOM 598 C C . GLU A 1 77 ? -10.357 4.143 -5.001 1 12.69 76 GLU A C 1
ATOM 599 O O . GLU A 1 77 ? -10.108 3.285 -5.86 1 14.19 76 GLU A O 1
ATOM 605 N N . GLY A 1 78 ? -11.235 3.947 -4.019 1 11.21 77 GLY A N 1
ATOM 606 C CA . GLY A 1 78 ? -11.959 2.686 -3.909 1 11 77 GLY A CA 1
ATOM 607 C C . GLY A 1 78 ? -13.284 2.91 -3.232 1 9.65 77 GLY A C 1
ATOM 608 O O . GLY A 1 78 ? -13.411 3.817 -2.415 1 10.12 77 GLY A O 1
ATOM 609 N N . PHE A 1 79 ? -14.271 2.086 -3.571 1 8.89 78 PHE A N 1
ATOM 610 C CA . PHE A 1 79 ? -15.632 2.259 -3.063 1 9.26 78 PHE A CA 1
ATOM 611 C C . PHE A 1 79 ? -16.153 0.985 -2.425 1 9.63 78 PHE A C 1
ATOM 612 O O . PHE A 1 79 ? -16.041 -0.093 -3.018 1 11.02 78 PHE A O 1
ATOM 620 N N . LEU A 1 80 ? -16.704 1.09 -1.213 1 9.41 79 LEU A N 1
ATOM 621 C CA . LEU A 1 80 ? -17.427 -0.017 -0.592 1 10.42 79 LEU A CA 1
ATOM 622 C C . LEU A 1 80 ? -18.882 0.168 -0.956 1 10.37 79 LEU A C 1
ATOM 623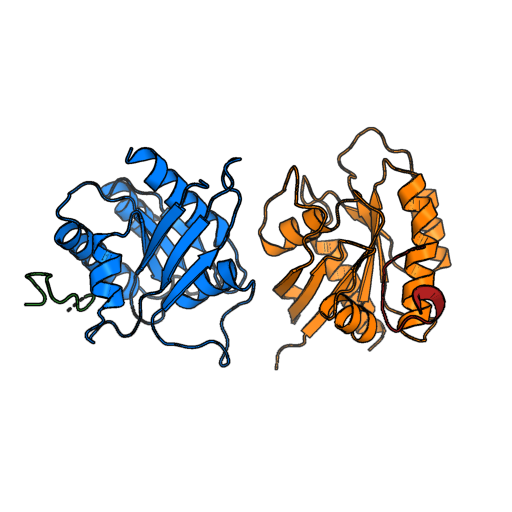 O O . LEU A 1 80 ? -19.464 1.207 -0.634 1 11.48 79 LEU A O 1
ATOM 628 N N . CYS A 1 81 ? -19.473 -0.799 -1.643 1 9.36 80 CYS A N 1
ATOM 629 C CA . CYS A 1 81 ? -20.876 -0.745 -2.046 1 10.02 80 CYS A CA 1
ATOM 630 C C . CYS A 1 81 ? -21.638 -1.634 -1.121 1 8.84 80 CYS A C 1
ATOM 631 O O . CYS A 1 81 ? -21.477 -2.866 -1.178 1 9.26 80 CYS A O 1
ATOM 634 N N . VAL A 1 82 ? -22.423 -1.055 -0.223 1 8.37 81 VAL A N 1
ATOM 635 C CA . VAL A 1 82 ? -23.03 -1.799 0.865 1 8.38 81 VAL A CA 1
ATOM 636 C C . VAL A 1 82 ? -24.51 -1.995 0.681 1 8.51 81 VAL A C 1
ATOM 637 O O . VAL A 1 82 ? -25.242 -1.055 0.357 1 9.04 81 VAL A O 1
ATOM 641 N N . PHE A 1 83 ? -24.957 -3.212 0.948 1 7.95 82 PHE A N 1
ATOM 642 C CA . PHE A 1 83 ? -26.39 -3.51 1.054 1 8.09 82 PHE A CA 1
ATOM 643 C C . PHE A 1 83 ? -26.611 -4.237 2.388 1 7.75 82 PHE A C 1
ATOM 644 O O . PHE A 1 83 ? -25.633 -4.579 3.062 1 8.69 82 PHE A O 1
ATOM 652 N N . ALA A 1 84 ? -27.876 -4.461 2.799 1 7.99 83 ALA A N 1
ATOM 653 C CA . ALA A 1 84 ? -28.17 -5.204 4.02 1 8.84 83 ALA A CA 1
ATOM 654 C C . ALA A 1 84 ? -28.799 -6.53 3.599 1 8.82 83 ALA A C 1
ATOM 655 O O . ALA A 1 84 ? -29.695 -6.556 2.744 1 8.78 83 ALA A O 1
ATOM 657 N N . ILE A 1 85 ? -28.316 -7.64 4.178 1 9 84 ILE A N 1
ATOM 658 C CA . ILE A 1 85 ? -28.76 -8.965 3.738 1 9.73 84 ILE A CA 1
ATOM 659 C C . ILE A 1 85 ? -30.216 -9.262 4.023 1 10.03 84 ILE A C 1
ATOM 660 O O . ILE A 1 85 ? -30.725 -10.247 3.474 1 10.28 84 ILE A O 1
ATOM 665 N N . ASN A 1 86 ? -30.855 -8.46 4.859 1 9.55 85 ASN A N 1
ATOM 666 C CA . ASN A 1 86 ? -32.273 -8.605 5.168 1 9.97 85 ASN A CA 1
ATOM 667 C C . ASN A 1 86 ? -33.153 -7.626 4.392 1 11.57 85 ASN A C 1
ATOM 668 O O . ASN A 1 86 ? -34.358 -7.545 4.695 1 12.49 85 ASN A O 1
ATOM 673 N N . ASN A 1 87 ? -32.601 -6.909 3.411 1 10.44 86 ASN A N 1
ATOM 674 C CA . ASN A 1 87 ? -33.356 -5.896 2.678 1 9.73 86 ASN A CA 1
ATOM 675 C C . ASN A 1 87 ? -33.056 -6.026 1.183 1 10.15 86 ASN A C 1
ATOM 676 O O . ASN A 1 87 ? -32.08 -5.483 0.681 1 10.68 86 ASN A O 1
ATOM 681 N N . THR A 1 88 ? -33.931 -6.752 0.461 1 11.02 87 THR A N 1
ATOM 682 C CA A THR A 1 88 ? -33.741 -6.991 -0.949 0.5 10.87 87 THR A CA 1
ATOM 683 C CA B THR A 1 88 ? -33.729 -6.978 -0.96 0.5 11.44 87 THR A CA 1
ATOM 684 C C . THR A 1 88 ? -33.676 -5.703 -1.773 1 11.59 87 THR A C 1
ATOM 685 O O . THR A 1 88 ? -32.932 -5.631 -2.745 1 12.59 87 THR A O 1
ATOM 692 N N . LYS A 1 89 ? -34.454 -4.692 -1.385 1 11.49 88 LYS A N 1
ATOM 693 C CA . LYS A 1 89 ? -34.453 -3.418 -2.095 1 12.73 88 LYS A CA 1
ATOM 694 C C . LYS A 1 89 ? -33.065 -2.774 -2.06 1 12.32 88 LYS A C 1
ATOM 695 O O . LYS A 1 89 ? -32.579 -2.279 -3.079 1 12.76 88 LYS A O 1
ATOM 701 N N . SER A 1 90 ? -32.348 -2.917 -0.921 1 10.91 89 SER A N 1
ATOM 702 C CA . SER A 1 90 ? -30.991 -2.363 -0.87 1 10.01 89 SER A CA 1
ATOM 703 C C . SER A 1 90 ? -30.028 -3.098 -1.775 1 9.84 89 SER A C 1
ATOM 704 O O . SER A 1 90 ? -29.089 -2.493 -2.302 1 10.3 89 SER A O 1
ATOM 707 N N . PHE A 1 91 ? -30.257 -4.403 -1.984 1 9.7 90 PHE A N 1
ATOM 708 C CA . PHE A 1 91 ? -29.393 -5.154 -2.895 1 9.73 90 PHE A CA 1
ATOM 709 C C . PHE A 1 91 ? -29.698 -4.773 -4.364 1 11.12 90 PHE A C 1
ATOM 710 O O . PHE A 1 91 ? -28.795 -4.591 -5.183 1 11.57 90 PHE A O 1
ATOM 718 N N . GLU A 1 92 ? -30.994 -4.577 -4.648 1 12.46 91 GLU A N 1
ATOM 719 C CA . GLU A 1 92 ? -31.435 -4.15 -5.985 1 14.36 91 GLU A CA 1
ATOM 720 C C . GLU A 1 92 ? -30.868 -2.765 -6.324 1 15.19 91 GLU A C 1
ATOM 721 O O . GLU A 1 92 ? -30.707 -2.462 -7.501 1 17.53 91 GLU A O 1
ATOM 727 N N . ASP A 1 93 ? -30.557 -1.932 -5.329 1 13.2 92 ASP A N 1
ATOM 728 C CA . ASP A 1 93 ? -29.973 -0.598 -5.589 1 12.58 92 ASP A CA 1
ATOM 729 C C . ASP A 1 93 ? -28.482 -0.644 -5.931 1 11.95 92 ASP A C 1
ATOM 730 O O . ASP A 1 93 ? -27.927 0.324 -6.458 1 12.3 92 ASP A O 1
ATOM 735 N N . ILE A 1 94 ? -27.784 -1.751 -5.59 1 11.24 93 ILE A N 1
ATOM 736 C CA . ILE A 1 94 ? -26.331 -1.806 -5.801 1 10.78 93 ILE A CA 1
ATOM 737 C C . ILE A 1 94 ? -25.881 -1.439 -7.197 1 11.63 93 ILE A C 1
ATOM 738 O O . ILE A 1 94 ? -24.961 -0.631 -7.373 1 11.89 93 ILE A O 1
ATOM 743 N N . HIS A 1 95 ? -26.522 -2.031 -8.226 1 11.58 94 HIS A N 1
ATOM 744 C CA . HIS A 1 95 ? -26.098 -1.739 -9.579 1 12.55 94 HIS A CA 1
ATOM 745 C C . HIS A 1 95 ? -26.222 -0.25 -9.923 1 12.08 94 HIS A C 1
ATOM 746 O O . HIS A 1 95 ? -25.41 0.246 -10.702 1 13.53 94 HIS A O 1
ATOM 753 N N . HIS A 1 96 ? -27.186 0.457 -9.301 1 11.54 95 HIS A N 1
ATOM 754 C CA . HIS A 1 96 ? -27.297 1.891 -9.563 1 10.97 95 HIS A CA 1
ATOM 755 C C . HIS A 1 96 ? -26.137 2.658 -8.956 1 10.78 95 HIS A C 1
ATOM 756 O O . HIS A 1 96 ? -25.637 3.613 -9.567 1 11.5 95 HIS A O 1
ATOM 763 N N . TYR A 1 97 ? -25.691 2.258 -7.732 1 10.27 96 TYR A N 1
ATOM 764 C CA . TYR A 1 97 ? -24.537 2.918 -7.13 1 10.47 96 TYR A CA 1
ATOM 765 C C . TYR A 1 97 ? -23.297 2.663 -7.959 1 10.63 96 TYR A C 1
ATOM 766 O O . TYR A 1 97 ? -22.487 3.579 -8.191 1 11.22 96 TYR A O 1
ATOM 775 N N . ARG A 1 98 ? -23.102 1.421 -8.389 1 10.97 97 ARG A N 1
ATOM 776 C CA . ARG A 1 98 ? -21.939 1.086 -9.187 1 11.59 97 ARG A CA 1
ATOM 777 C C . ARG A 1 98 ? -21.928 1.86 -10.518 1 11.87 97 ARG A C 1
ATOM 778 O O . ARG A 1 98 ? -20.876 2.402 -10.897 1 12.57 97 ARG A O 1
ATOM 786 N N . GLU A 1 99 ? -23.09 1.93 -11.183 1 11.46 98 GLU A N 1
ATOM 787 C CA . GLU A 1 99 ? -23.144 2.654 -12.449 1 12.46 98 GLU A CA 1
ATOM 788 C C . GLU A 1 99 ? -22.836 4.143 -12.262 1 12.38 98 GLU A C 1
ATOM 789 O O . GLU A 1 99 ? -22.095 4.723 -13.07 1 12.66 98 GLU A O 1
ATOM 795 N N . GLN A 1 100 ? -23.287 4.721 -11.126 1 11.17 99 GLN A N 1
ATOM 796 C CA . GLN A 1 100 ? -22.993 6.126 -10.861 1 9.91 99 GLN A CA 1
ATOM 797 C C . GLN A 1 100 ? -21.517 6.338 -10.618 1 11.15 99 GLN A C 1
ATOM 798 O O . GLN A 1 100 ? -20.935 7.318 -11.11 1 11.52 99 GLN A O 1
ATOM 804 N N . ILE A 1 101 ? -20.866 5.444 -9.846 1 11.31 100 ILE A N 1
ATOM 805 C CA . ILE A 1 101 ? -19.427 5.588 -9.6 1 11.97 100 ILE A CA 1
ATOM 806 C C . ILE A 1 101 ? -18.639 5.568 -10.917 1 13.26 100 ILE A C 1
ATOM 807 O O . ILE A 1 101 ? -17.743 6.388 -11.113 1 14.21 100 ILE A O 1
ATOM 812 N N . LYS A 1 102 ? -18.958 4.629 -11.806 1 13.68 101 LYS A N 1
ATOM 813 C CA . LYS A 1 102 ? -18.266 4.565 -13.096 1 14.39 101 LYS A CA 1
ATOM 814 C C . LYS A 1 102 ? -18.503 5.824 -13.938 1 16.05 101 LYS A C 1
ATOM 815 O O . LYS A 1 102 ? -17.589 6.317 -14.603 1 17.33 101 LYS A O 1
ATOM 821 N N . ARG A 1 103 ? -19.708 6.367 -13.865 1 15.91 102 ARG A N 1
ATOM 822 C CA . ARG A 1 103 ? -20.058 7.574 -14.615 1 18.44 102 ARG A CA 1
ATOM 823 C C . ARG A 1 103 ? -19.25 8.763 -14.107 1 21.04 102 ARG A C 1
ATOM 824 O O . ARG A 1 103 ? -18.668 9.495 -14.924 1 22.83 102 ARG A O 1
ATOM 832 N N . VAL A 1 104 ? -19.15 8.957 -12.767 1 20.89 103 VAL A N 1
ATOM 833 C CA . VAL A 1 104 ? -18.414 10.101 -12.232 1 22.68 103 VAL A CA 1
ATOM 834 C C . VAL A 1 104 ? -16.894 9.927 -12.291 1 23.91 103 VAL A C 1
ATOM 835 O O . VAL A 1 104 ? -16.188 10.932 -12.418 1 25.44 103 VAL A O 1
ATOM 839 N N . LYS A 1 105 ? -16.375 8.695 -12.16 1 23.13 104 LYS A N 1
ATOM 840 C CA . LYS A 1 105 ? -14.929 8.468 -12.272 1 23.14 104 LYS A CA 1
ATOM 841 C C . LYS A 1 105 ? -14.48 8.465 -13.763 1 26.6 104 LYS A C 1
ATOM 842 O O . LYS A 1 105 ? -13.272 8.441 -14.029 1 27.43 104 LYS A O 1
ATOM 848 N N . ASP A 1 106 ? -15.445 8.437 -14.727 1 28.23 105 ASP A N 1
ATOM 849 C CA . ASP A 1 106 ? -15.225 8.406 -16.174 1 30.41 105 ASP A CA 1
ATOM 850 C C . ASP A 1 106 ? -14.291 7.248 -16.509 1 30.99 105 ASP A C 1
ATOM 851 O O . ASP A 1 106 ? -13.252 7.432 -17.15 1 31.74 105 ASP A O 1
ATOM 856 N N . SER A 1 107 ? -14.629 6.062 -15.998 1 30.39 106 SER A N 1
ATOM 857 C CA . SER A 1 107 ? -13.788 4.892 -16.177 1 30.42 106 SER A CA 1
ATOM 858 C C . SER A 1 107 ? -14.575 3.616 -15.978 1 30.15 106 SER A C 1
ATOM 859 O O . SER A 1 107 ? -15.482 3.559 -15.148 1 30.08 106 SER A O 1
ATOM 862 N N . GLU A 1 108 ? -14.2 2.577 -16.717 1 29.78 107 GLU A N 1
ATOM 863 C CA . GLU A 1 108 ? -14.768 1.24 -16.557 1 30.17 107 GLU A CA 1
ATOM 864 C C . GLU A 1 108 ? -13.966 0.416 -15.509 1 29.51 107 GLU A C 1
ATOM 865 O O . GLU A 1 108 ? -14.352 -0.711 -15.201 1 30.6 107 GLU A O 1
ATOM 871 N N . ASP A 1 109 ? -12.863 0.971 -14.962 1 27.54 108 ASP A N 1
ATOM 872 C CA . ASP A 1 109 ? -11.956 0.288 -14.055 1 25.9 108 ASP A CA 1
ATOM 873 C C . ASP A 1 109 ? -11.832 1.001 -12.695 1 22.56 108 ASP A C 1
ATOM 874 O O . ASP A 1 109 ? -10.892 1.754 -12.49 1 23.5 108 ASP A O 1
ATOM 879 N N . VAL A 1 110 ? -12.79 0.778 -11.775 1 18.76 109 VAL A N 1
ATOM 880 C CA . VAL A 1 110 ? -12.754 1.43 -10.467 1 16.44 109 VAL A CA 1
ATOM 881 C C . VAL A 1 110 ? -12.739 0.39 -9.353 1 14.45 109 VAL A C 1
ATOM 882 O O . VAL A 1 110 ? -13.666 -0.435 -9.293 1 14.72 109 VAL A O 1
ATOM 886 N N . PRO A 1 111 ? -11.734 0.417 -8.462 1 13.11 110 PRO A N 1
ATOM 887 C CA . PRO A 1 111 ? -11.693 -0.561 -7.348 1 12.55 110 PRO A CA 1
ATOM 888 C C . PRO A 1 111 ? -12.942 -0.486 -6.478 1 11.67 110 PRO A C 1
ATOM 889 O O . PRO A 1 111 ? -13.357 0.587 -6.06 1 11.36 110 PRO A O 1
ATOM 893 N N . MET A 1 112 ? -13.551 -1.635 -6.226 1 11.46 111 MET A N 1
ATOM 894 C CA . MET A 1 112 ? -14.784 -1.708 -5.455 1 11.31 111 MET A CA 1
ATOM 895 C C . MET A 1 112 ? -14.873 -3.048 -4.732 1 10.36 111 MET A C 1
ATOM 896 O O . MET A 1 112 ? -14.303 -4.036 -5.191 1 11.12 111 MET A O 1
ATOM 901 N N . VAL A 1 113 ? -15.632 -3.095 -3.633 1 8.82 112 VAL A N 1
ATOM 902 C CA . VAL A 1 113 ? -15.942 -4.343 -2.93 1 8.88 112 VAL A CA 1
ATOM 903 C C . VAL A 1 113 ? -17.419 -4.3 -2.619 1 8.82 112 VAL A C 1
ATOM 904 O O . VAL A 1 113 ? -17.932 -3.247 -2.197 1 9.48 112 VAL A O 1
ATOM 908 N N . LEU A 1 114 ? -18.102 -5.412 -2.844 1 8.59 113 LEU A N 1
ATOM 909 C CA . LEU A 1 114 ? -19.515 -5.567 -2.522 1 8.91 113 LEU A CA 1
ATOM 910 C C . LEU A 1 114 ? -19.601 -6.075 -1.082 1 8.42 113 LEU A C 1
ATOM 911 O O . LEU A 1 114 ? -18.995 -7.107 -0.771 1 8.98 113 LEU A O 1
ATOM 916 N N . VAL A 1 115 ? -20.365 -5.377 -0.213 1 8.63 114 VAL A N 1
ATOM 917 C CA . VAL A 1 115 ? -20.502 -5.734 1.192 1 7.9 114 VAL A CA 1
ATOM 918 C C . VAL A 1 115 ? -21.959 -6.001 1.515 1 8.62 114 VAL A C 1
ATOM 919 O O . VAL A 1 115 ? -22.784 -5.117 1.331 1 9.36 114 VAL A O 1
ATOM 923 N N . GLY A 1 116 ? -22.257 -7.199 2.013 1 7.44 115 GLY A N 1
ATOM 924 C CA . GLY A 1 116 ? -23.568 -7.548 2.533 1 7.52 115 GLY A CA 1
ATOM 925 C C . GLY A 1 116 ? -23.507 -7.428 4.045 1 8.44 115 GLY A C 1
ATOM 926 O O . GLY A 1 116 ? -22.969 -8.309 4.719 1 9.28 115 GLY A O 1
ATOM 927 N N . ASN A 1 117 ? -24.046 -6.326 4.586 1 8.52 116 ASN A N 1
ATOM 928 C CA . ASN A 1 117 ? -24.007 -6.072 6.022 1 8.27 116 ASN A CA 1
ATOM 929 C C . ASN A 1 117 ? -25.243 -6.661 6.748 1 8.21 116 ASN A C 1
ATOM 930 O O . ASN A 1 117 ? -26.213 -7.076 6.105 1 8.89 116 ASN A O 1
ATOM 935 N N . LYS A 1 118 ? -25.201 -6.665 8.085 1 8.97 117 LYS A N 1
ATOM 936 C CA . LYS A 1 118 ? -26.24 -7.182 8.967 1 9.56 117 LYS A CA 1
ATOM 937 C C . LYS A 1 118 ? -26.293 -8.695 8.925 1 10.99 117 LYS A C 1
ATOM 938 O O . LYS A 1 118 ? -27.354 -9.278 9.154 1 11.9 117 LYS A O 1
ATOM 944 N N . CYS A 1 119 ? -25.133 -9.358 8.694 1 11.22 118 CYS A N 1
ATOM 945 C CA . CYS A 1 119 ? -25.118 -10.81 8.609 1 12.81 118 CYS A CA 1
ATOM 946 C C . CYS A 1 119 ? -25.385 -11.496 9.953 1 15.17 118 CYS A C 1
ATOM 947 O O . CYS A 1 119 ? -25.545 -12.732 9.943 1 17.7 118 CYS A O 1
ATOM 950 N N . ASP A 1 120 ? -25.55 -10.753 11.046 1 14.89 119 ASP A N 1
ATOM 951 C CA . ASP A 1 120 ? -25.95 -11.292 12.353 1 15.55 119 ASP A CA 1
ATOM 952 C C . ASP A 1 120 ? -27.455 -11.615 12.382 1 17.22 119 ASP A C 1
ATOM 953 O O . ASP A 1 120 ? -27.901 -12.332 13.274 1 19.41 119 ASP A O 1
ATOM 958 N N . LEU A 1 121 ? -28.251 -11.017 11.491 1 15.93 120 LEU A N 1
ATOM 959 C CA . LEU A 1 121 ? -29.699 -11.2 11.497 1 16.02 120 LEU A CA 1
ATOM 960 C C . LEU A 1 121 ? -30.142 -12.505 10.88 1 18.44 120 LEU A C 1
ATOM 961 O O . LEU A 1 121 ? -29.694 -12.866 9.8 1 18.44 120 LEU A O 1
ATOM 966 N N . PRO A 1 122 ? -31.129 -13.177 11.5 1 19.42 121 PRO A N 1
ATOM 967 C CA . PRO A 1 122 ? -31.614 -14.447 10.923 1 20.07 121 PRO A CA 1
ATOM 968 C C . PRO A 1 122 ? -32.469 -14.292 9.658 1 20.2 121 PRO A C 1
ATOM 969 O O . PRO A 1 122 ? -32.563 -15.212 8.836 1 21.34 121 PRO A O 1
ATOM 973 N N . SER A 1 123 ? -33.084 -13.136 9.494 1 19.7 122 SER A N 1
ATOM 974 C CA . SER A 1 123 ? -34.034 -12.842 8.423 1 20.25 122 SER A CA 1
ATOM 975 C C . SER A 1 123 ? -33.412 -12.52 7.064 1 18.82 122 SER A C 1
ATOM 976 O O . SER A 1 123 ? -33.798 -11.54 6.406 1 19.29 122 SER A O 1
ATOM 979 N N . ARG A 1 124 ? -32.481 -13.367 6.611 1 17.04 123 ARG A N 1
ATOM 980 C CA . ARG A 1 124 ? -31.838 -13.17 5.325 1 15.63 123 ARG A CA 1
ATOM 981 C C . ARG A 1 124 ? -32.842 -13.235 4.182 1 15.3 123 ARG A C 1
ATOM 982 O O . ARG A 1 124 ? -33.626 -14.192 4.08 1 16.5 123 ARG A O 1
ATOM 990 N N . THR A 1 125 ? -32.819 -12.236 3.321 1 13.17 124 THR A N 1
ATOM 991 C CA . THR A 1 125 ? -33.627 -12.245 2.102 1 13.47 124 THR A CA 1
ATOM 992 C C . THR A 1 125 ? -32.758 -12.183 0.842 1 13.67 124 THR A C 1
ATOM 993 O O . THR A 1 125 ? -33.264 -12.435 -0.259 1 15.37 124 THR A O 1
ATOM 997 N N . VAL A 1 126 ? -31.456 -11.835 0.969 1 11.56 125 VAL A N 1
ATOM 998 C CA . VAL A 1 126 ? -30.551 -11.839 -0.161 1 11.69 125 VAL A CA 1
ATOM 999 C C . VAL A 1 126 ? -29.625 -13.029 -0.008 1 12.56 125 VAL A C 1
ATOM 1000 O O . VAL A 1 126 ? -28.819 -13.068 0.911 1 13.23 125 VAL A O 1
ATOM 1004 N N . ASP A 1 127 ? -29.757 -14.014 -0.877 1 11.43 126 ASP A N 1
ATOM 1005 C CA . ASP A 1 127 ? -28.921 -15.204 -0.823 1 12.27 126 ASP A CA 1
ATOM 1006 C C . ASP A 1 127 ? -27.515 -14.85 -1.29 1 12.67 126 ASP A C 1
ATOM 1007 O O . ASP A 1 127 ? -27.369 -14.086 -2.24 1 13.23 126 ASP A O 1
ATOM 1012 N N . THR A 1 128 ? -26.498 -15.521 -0.729 1 12 127 THR A N 1
ATOM 1013 C CA . THR A 1 128 ? -25.125 -15.298 -1.181 1 12.7 127 THR A CA 1
ATOM 1014 C C . THR A 1 128 ? -24.928 -15.72 -2.623 1 12.93 127 THR A C 1
ATOM 1015 O O . THR A 1 128 ? -24.029 -15.184 -3.273 1 13.86 127 THR A O 1
ATOM 1019 N N . LYS A 1 129 ? -25.746 -16.657 -3.178 1 13.02 128 LYS A N 1
ATOM 1020 C CA . LYS A 1 129 ? -25.606 -17.022 -4.593 1 13.48 128 LYS A CA 1
ATOM 1021 C C . LYS A 1 129 ? -25.887 -15.796 -5.473 1 13.89 128 LYS A C 1
ATOM 1022 O O . LYS A 1 129 ? -25.134 -15.524 -6.389 1 14.42 128 LYS A O 1
ATOM 1028 N N . GLN A 1 130 ? -26.934 -15.036 -5.159 1 12.99 129 GLN A N 1
ATOM 1029 C CA . GLN A 1 130 ? -27.271 -13.853 -5.94 1 13.57 129 GLN A CA 1
ATOM 1030 C C . GLN A 1 130 ? -26.21 -12.759 -5.811 1 13.14 129 GLN A C 1
ATOM 1031 O O . GLN A 1 130 ? -25.798 -12.171 -6.807 1 12.94 129 GLN A O 1
ATOM 1037 N N . ALA A 1 131 ? -25.724 -12.531 -4.585 1 12.24 130 ALA A N 1
ATOM 1038 C CA . ALA A 1 131 ? -24.732 -11.491 -4.382 1 11.61 130 ALA A CA 1
ATOM 1039 C C . ALA A 1 131 ? -23.389 -11.888 -4.978 1 10.99 130 ALA A C 1
ATOM 1040 O O . ALA A 1 131 ? -22.705 -11.062 -5.569 1 11.29 130 ALA A O 1
ATOM 1042 N N . GLN A 1 132 ? -22.976 -13.163 -4.819 1 10.68 131 GLN A N 1
ATOM 1043 C CA . GLN A 1 132 ? -21.682 -13.6 -5.371 1 11.04 131 GLN A CA 1
ATOM 1044 C C . GLN A 1 132 ? -21.725 -13.572 -6.907 1 11.68 131 GLN A C 1
ATOM 1045 O O . GLN A 1 132 ? -20.743 -13.182 -7.538 1 11.91 131 GLN A O 1
ATOM 1051 N N . ASP A 1 133 ? -22.867 -13.932 -7.505 1 12.27 132 ASP A N 1
ATOM 1052 C CA . ASP A 1 133 ? -22.998 -13.872 -8.97 1 13.05 132 ASP A CA 1
ATOM 1053 C C . ASP A 1 133 ? -22.856 -12.404 -9.439 1 12.86 132 ASP A C 1
ATOM 1054 O O . ASP A 1 133 ? -22.173 -12.156 -10.425 1 13.25 132 ASP A O 1
ATOM 1059 N N . LEU A 1 134 ? -23.446 -11.446 -8.698 1 12.77 133 LEU A N 1
ATOM 1060 C CA . LEU A 1 134 ? -23.328 -10.042 -9.065 1 12.22 133 LEU A CA 1
ATOM 1061 C C . LEU A 1 134 ? -21.889 -9.58 -8.958 1 11.72 133 LEU A C 1
ATOM 1062 O O . LEU A 1 134 ? -21.345 -9.004 -9.906 1 12.9 133 LEU A O 1
ATOM 1067 N N . ALA A 1 135 ? -21.212 -9.88 -7.823 1 11.19 134 ALA A N 1
ATOM 1068 C CA . ALA A 1 135 ? -19.815 -9.492 -7.673 1 12.09 134 ALA A CA 1
ATOM 1069 C C . ALA A 1 135 ? -18.931 -10.114 -8.752 1 12.88 134 ALA A C 1
ATOM 1070 O O . ALA A 1 135 ? -18.023 -9.453 -9.28 1 13.17 134 ALA A O 1
ATOM 1072 N N . ARG A 1 136 ? -19.198 -11.383 -9.092 1 13.28 135 ARG A N 1
ATOM 1073 C CA . ARG A 1 136 ? -18.402 -12.052 -10.129 1 14.04 135 ARG A CA 1
ATOM 1074 C C . ARG A 1 136 ? -18.634 -11.382 -11.495 1 14.92 135 ARG A C 1
ATOM 1075 O O . ARG A 1 136 ? -17.675 -11.246 -12.27 1 16.36 135 ARG A O 1
ATOM 1083 N N . SER A 1 137 ? -19.871 -10.952 -11.775 1 14.52 136 SER A N 1
ATOM 1084 C CA . SER A 1 137 ? -20.157 -10.249 -13.037 1 15.56 136 SER A CA 1
ATOM 1085 C C . SER A 1 137 ? -19.386 -8.917 -13.139 1 17.16 136 SER A C 1
ATOM 1086 O O . SER A 1 137 ? -19.088 -8.462 -14.242 1 18.29 136 SER A O 1
ATOM 1089 N N . TYR A 1 138 ? -19.057 -8.305 -11.989 1 15.11 137 TYR A N 1
ATOM 1090 C CA . TYR A 1 138 ? -18.295 -7.052 -11.94 1 15.84 137 TYR A CA 1
ATOM 1091 C C . TYR A 1 138 ? -16.786 -7.268 -11.776 1 16.98 137 TYR A C 1
ATOM 1092 O O . TYR A 1 138 ? -16.025 -6.307 -11.874 1 19.16 137 TYR A O 1
ATOM 1101 N N . GLY A 1 139 ? -16.361 -8.494 -11.458 1 15.46 138 GLY A N 1
ATOM 1102 C CA . GLY A 1 139 ? -14.962 -8.791 -11.214 1 15.51 138 GLY A CA 1
ATOM 1103 C C . GLY A 1 139 ? -14.462 -8.252 -9.889 1 15.34 138 GLY A C 1
ATOM 1104 O O . GLY A 1 139 ? -13.297 -7.883 -9.785 1 16.36 138 GLY A O 1
ATOM 1105 N N . ILE A 1 140 ? -15.342 -8.179 -8.881 1 13.7 139 ILE A N 1
ATOM 1106 C CA . ILE A 1 140 ? -14.955 -7.615 -7.582 1 12.77 139 ILE A CA 1
ATOM 1107 C C . ILE A 1 140 ? -15.182 -8.575 -6.428 1 12.27 139 ILE A C 1
ATOM 1108 O O . ILE A 1 140 ? -16.013 -9.484 -6.534 1 12.4 139 ILE A O 1
ATOM 1113 N N . PRO A 1 141 ? -14.511 -8.371 -5.291 1 11.29 140 PRO A N 1
ATOM 1114 C CA . PRO A 1 141 ? -14.77 -9.242 -4.135 1 11 140 PRO A CA 1
ATOM 1115 C C . PRO A 1 141 ? -16.145 -8.998 -3.513 1 10.76 140 PRO A C 1
ATOM 1116 O O . PRO A 1 141 ? -16.681 -7.887 -3.578 1 10.23 140 PRO A O 1
ATOM 1120 N N . PHE A 1 142 ? -16.659 -10.017 -2.822 1 9.99 141 PHE A N 1
ATOM 1121 C CA . PHE A 1 142 ? -17.904 -9.962 -2.06 1 9.95 141 PHE A CA 1
ATOM 1122 C C . PHE A 1 142 ? -17.597 -10.4 -0.638 1 10.46 141 PHE A C 1
ATOM 1123 O O . PHE A 1 142 ? -17.012 -11.482 -0.439 1 10.76 141 PHE A O 1
ATOM 1131 N N . ILE A 1 143 ? -18.024 -9.619 0.352 1 9.3 142 ILE A N 1
ATOM 1132 C CA . ILE A 1 143 ? -17.824 -9.999 1.735 1 9.7 142 ILE A CA 1
ATOM 1133 C C . ILE A 1 143 ? -19.079 -9.731 2.521 1 9.58 142 ILE A C 1
ATOM 1134 O O . ILE A 1 143 ? -19.782 -8.743 2.239 1 10.33 142 ILE A O 1
ATOM 1139 N N . GLU A 1 144 ? -19.4 -10.581 3.488 1 8.77 143 GLU A N 1
ATOM 1140 C CA . GLU A 1 144 ? -20.527 -10.35 4.369 1 9.38 143 GLU A CA 1
ATOM 1141 C C . GLU A 1 144 ? -19.982 -9.893 5.735 1 10.65 143 GLU A C 1
ATOM 1142 O O . GLU A 1 144 ? -18.938 -10.36 6.191 1 11.87 143 GLU A O 1
ATOM 1148 N N . THR A 1 145 ? -20.628 -8.913 6.321 1 9.34 144 THR A N 1
ATOM 1149 C CA . THR A 1 145 ? -20.186 -8.282 7.554 1 9.31 144 THR A CA 1
ATOM 1150 C C . THR A 1 145 ? -21.321 -8.122 8.545 1 9.16 144 THR A C 1
ATOM 1151 O O . THR A 1 145 ? -22.502 -8.147 8.184 1 9.21 144 THR A O 1
ATOM 1155 N N . SER A 1 146 ? -20.977 -7.935 9.819 1 9.41 145 SER A N 1
ATOM 1156 C CA . SER A 1 146 ? -21.918 -7.442 10.801 1 9.99 145 SER A CA 1
ATOM 1157 C C . SER A 1 146 ? -21.224 -6.28 11.482 1 10.58 145 SER A C 1
ATOM 1158 O O . SER A 1 146 ? -20.275 -6.504 12.245 1 11.3 145 SER A O 1
ATOM 1161 N N . ALA A 1 147 ? -21.66 -5.042 11.222 1 9.8 146 ALA A N 1
ATOM 1162 C CA . ALA A 1 147 ? -21.102 -3.916 11.959 1 10.81 146 ALA A CA 1
ATOM 1163 C C . ALA A 1 147 ? -21.439 -4.041 13.458 1 12 146 ALA A C 1
ATOM 1164 O O . ALA A 1 147 ? -20.689 -3.572 14.296 1 12.75 146 ALA A O 1
ATOM 1166 N N . LYS A 1 148 ? -22.547 -4.729 13.809 1 11.5 147 LYS A N 1
ATOM 1167 C CA . LYS A 1 148 ? -22.96 -4.904 15.194 1 12.12 147 LYS A CA 1
ATOM 1168 C C . LYS A 1 148 ? -21.977 -5.753 15.977 1 12.74 147 LYS A C 1
ATOM 1169 O O . LYS A 1 148 ? -21.525 -5.32 17.044 1 14.27 147 LYS A O 1
ATOM 1175 N N . THR A 1 149 ? -21.619 -6.934 15.457 1 11.52 148 THR A N 1
ATOM 1176 C CA . THR A 1 149 ? -20.646 -7.775 16.161 1 12.26 148 THR A CA 1
ATOM 1177 C C . THR A 1 149 ? -19.206 -7.492 15.755 1 12.95 148 THR A C 1
ATOM 1178 O O . THR A 1 149 ? -18.296 -8.002 16.397 1 13.73 148 THR A O 1
ATOM 1182 N N . ARG A 1 150 ? -19.009 -6.693 14.696 1 11.58 149 ARG A N 1
ATOM 1183 C CA . ARG A 1 150 ? -17.741 -6.358 14.057 1 11.12 149 ARG A CA 1
ATOM 1184 C C . ARG A 1 150 ? -17.205 -7.474 13.14 1 10.74 149 ARG A C 1
ATOM 1185 O O . ARG A 1 150 ? -16.158 -7.305 12.49 1 11.72 149 ARG A O 1
ATOM 1193 N N . GLN A 1 151 ? -17.948 -8.578 12.969 1 10.63 150 GLN A N 1
ATOM 1194 C CA . GLN A 1 151 ? -17.515 -9.653 12.081 1 10.79 150 GLN A CA 1
ATOM 1195 C C . GLN A 1 151 ? -17.29 -9.137 10.649 1 11.64 150 GLN A C 1
ATOM 1196 O O . GLN A 1 151 ? -18.188 -8.527 10.093 1 11.13 150 GLN A O 1
ATOM 1202 N N . GLY A 1 152 ? -16.105 -9.34 10.1 1 12.04 151 GLY A N 1
ATOM 1203 C CA . GLY A 1 152 ? -15.796 -8.995 8.723 1 11.13 151 GLY A CA 1
ATOM 1204 C C . GLY A 1 152 ? -15.529 -7.537 8.451 1 11.33 151 GLY A C 1
ATOM 1205 O O . GLY A 1 152 ? -15.181 -7.22 7.323 1 10.97 151 GLY A O 1
ATOM 1206 N N . VAL A 1 153 ? -15.725 -6.645 9.427 1 10.95 152 VAL A N 1
ATOM 1207 C CA . VAL A 1 153 ? -15.619 -5.211 9.175 1 11.34 152 VAL A CA 1
ATOM 1208 C C . VAL A 1 153 ? -14.212 -4.801 8.745 1 11.74 152 VAL A C 1
ATOM 1209 O O . VAL A 1 153 ? -14.028 -4.186 7.694 1 12.15 152 VAL A O 1
ATOM 1213 N N . ASP A 1 154 ? -13.199 -5.137 9.561 1 11.52 153 ASP A N 1
ATOM 1214 C CA . ASP A 1 154 ? -11.83 -4.78 9.224 1 12.3 153 ASP A CA 1
ATOM 1215 C C . ASP A 1 154 ? -11.42 -5.424 7.889 1 12.58 153 ASP A C 1
ATOM 1216 O O . ASP A 1 154 ? -10.876 -4.751 7.029 1 12.94 153 ASP A O 1
ATOM 1221 N N . ASP A 1 155 ? -11.826 -6.679 7.672 1 11.51 154 ASP A N 1
ATOM 1222 C CA . ASP A 1 155 ? -11.518 -7.386 6.441 1 11.87 154 ASP A CA 1
ATOM 1223 C C . ASP A 1 155 ? -12.149 -6.728 5.209 1 11.2 154 ASP A C 1
ATOM 1224 O O . ASP A 1 155 ? -11.555 -6.77 4.144 1 12 154 ASP A O 1
ATOM 1229 N N . ALA A 1 156 ? -13.343 -6.095 5.338 1 10.39 155 ALA A N 1
ATOM 1230 C CA . ALA A 1 156 ? -13.97 -5.449 4.198 1 11.42 155 ALA A CA 1
ATOM 1231 C C . ALA A 1 156 ? -13.108 -4.254 3.741 1 10.69 155 ALA A C 1
ATOM 1232 O O . ALA A 1 156 ? -12.867 -4.085 2.542 1 11.17 155 ALA A O 1
ATOM 1234 N N . PHE A 1 157 ? -12.643 -3.441 4.703 1 10.43 156 PHE A N 1
ATOM 1235 C CA . PHE A 1 157 ? -11.816 -2.302 4.374 1 11.07 156 PHE A CA 1
ATOM 1236 C C . PHE A 1 157 ? -10.46 -2.764 3.863 1 10.93 156 PHE A C 1
ATOM 1237 O O . PHE A 1 157 ? -9.946 -2.178 2.911 1 11.46 156 PHE A O 1
ATOM 1245 N N . TYR A 1 158 ? -9.875 -3.807 4.479 1 10.53 157 TYR A N 1
ATOM 1246 C CA . TYR A 1 158 ? -8.552 -4.277 4.01 1 10.94 157 TYR A CA 1
ATOM 1247 C C . TYR A 1 158 ? -8.68 -4.871 2.598 1 10.62 157 TYR A C 1
ATOM 1248 O O . TYR A 1 158 ? -7.786 -4.683 1.768 1 11.16 157 TYR A O 1
ATOM 1257 N N . THR A 1 159 ? -9.786 -5.561 2.317 1 9.46 158 THR A N 1
ATOM 1258 C CA . THR A 1 159 ? -10.007 -6.125 0.987 1 10.24 158 THR A CA 1
ATOM 1259 C C . THR A 1 159 ? -10.084 -4.998 -0.052 1 10.52 158 THR A C 1
ATOM 1260 O O . THR A 1 159 ? -9.578 -5.143 -1.159 1 10.89 158 THR A O 1
ATOM 1264 N N . LEU A 1 160 ? -10.752 -3.862 0.289 1 9.93 159 LEU A N 1
ATOM 1265 C CA . LEU A 1 160 ? -10.84 -2.747 -0.66 1 10.8 159 LEU A CA 1
ATOM 1266 C C . LEU A 1 160 ? -9.46 -2.149 -0.901 1 10.83 159 LEU A C 1
ATOM 1267 O O . LEU A 1 160 ? -9.106 -1.872 -2.037 1 10.46 159 LEU A O 1
ATOM 1272 N N . VAL A 1 161 ? -8.645 -1.992 0.158 1 9.65 160 VAL A N 1
ATOM 1273 C CA . VAL A 1 161 ? -7.268 -1.493 -0.024 1 10.52 160 VAL A CA 1
ATOM 1274 C C . VAL A 1 161 ? -6.475 -2.45 -0.937 1 11.59 160 VAL A C 1
ATOM 1275 O O . VAL A 1 161 ? -5.786 -1.981 -1.844 1 12.21 160 VAL A O 1
ATOM 1279 N N . ARG A 1 162 ? -6.659 -3.766 -0.777 1 11.49 161 ARG A N 1
ATOM 1280 C CA . ARG A 1 162 ? -5.98 -4.713 -1.677 1 12.12 161 ARG A CA 1
ATOM 1281 C C . ARG A 1 162 ? -6.419 -4.524 -3.151 1 12.68 161 ARG A C 1
ATOM 1282 O O . ARG A 1 162 ? -5.593 -4.646 -4.068 1 14.4 161 ARG A O 1
ATOM 1290 N N . GLU A 1 163 ? -7.704 -4.171 -3.39 1 11.66 162 GLU A N 1
ATOM 1291 C CA . GLU A 1 163 ? -8.167 -3.911 -4.751 1 12.15 162 GLU A CA 1
ATOM 1292 C C . GLU A 1 163 ? -7.553 -2.628 -5.287 1 13.52 162 GLU A C 1
ATOM 1293 O O . GLU A 1 163 ? -7.219 -2.568 -6.468 1 14.73 162 GLU A O 1
ATOM 1299 N N . ILE A 1 164 ? -7.436 -1.59 -4.452 1 12.29 163 ILE A N 1
ATOM 1300 C CA . ILE A 1 164 ? -6.827 -0.324 -4.904 1 13.06 163 ILE A CA 1
ATOM 1301 C C . ILE A 1 164 ? -5.359 -0.551 -5.305 1 15.2 163 ILE A C 1
ATOM 1302 O O . ILE A 1 164 ? -4.883 0.033 -6.283 1 17.36 163 ILE A O 1
ATOM 1307 N N . ARG A 1 165 ? -4.651 -1.39 -4.552 1 14.5 164 ARG A N 1
ATOM 1308 C CA . ARG A 1 165 ? -3.246 -1.67 -4.865 1 16.04 164 ARG A CA 1
ATOM 1309 C C . ARG A 1 165 ? -3.063 -2.298 -6.236 1 19.66 164 ARG A C 1
ATOM 1310 O O . ARG A 1 165 ? -1.98 -2.157 -6.809 1 20.64 164 ARG A O 1
ATOM 1318 N N . LYS A 1 166 ? -4.075 -2.989 -6.763 1 21.06 165 LYS A N 1
ATOM 1319 C CA . LYS A 1 166 ? -4.004 -3.616 -8.091 1 23.46 165 LYS A CA 1
ATOM 1320 C C . LYS A 1 166 ? -4.308 -2.655 -9.229 1 26.45 165 LYS A C 1
ATOM 1321 O O . LYS A 1 166 ? -4.108 -3.036 -10.381 1 27.28 165 LYS A O 1
ATOM 1327 N N . HIS A 1 167 ? -4.897 -1.479 -8.942 1 27.84 166 HIS A N 1
ATOM 1328 C CA . HIS A 1 167 ? -5.253 -0.482 -9.957 1 30.22 166 HIS A CA 1
ATOM 1329 C C . HIS A 1 167 ? -3.977 0.058 -10.614 1 33.8 166 HIS A C 1
ATOM 1330 O O . HIS A 1 167 ? -3.944 0.237 -11.837 1 35.01 166 HIS A O 1
ATOM 1337 N N . LYS A 1 168 ? -2.924 0.265 -9.799 1 35.61 167 LYS A N 1
ATOM 1338 C CA . LYS A 1 168 ? -1.584 0.68 -10.2 1 37.88 167 LYS A CA 1
ATOM 1339 C C . LYS A 1 168 ? -0.625 -0.467 -9.861 1 39.39 167 LYS A C 1
ATOM 1340 O O . LYS A 1 168 ? 0.578 -0.383 -10.124 1 40.12 167 LYS A O 1
ATOM 1342 N N . ALA B 1 1 ? -31.832 -1.339 29.092 1 28.37 0 ALA B N 1
ATOM 1343 C CA . ALA B 1 1 ? -30.479 -0.889 28.786 1 27.51 0 ALA B CA 1
ATOM 1344 C C . ALA B 1 1 ? -29.525 -2.068 28.945 1 25.49 0 ALA B C 1
ATOM 1345 O O . ALA B 1 1 ? -29.568 -2.757 29.958 1 25.93 0 ALA B O 1
ATOM 1347 N N . MET B 1 2 ? -28.698 -2.318 27.932 1 23.97 1 MET B N 1
ATOM 1348 C CA . MET B 1 2 ? -27.772 -3.445 27.914 1 22.81 1 MET B CA 1
ATOM 1349 C C . MET B 1 2 ? -26.729 -3.317 29.036 1 19.34 1 MET B C 1
ATOM 1350 O O . MET B 1 2 ? -26.207 -2.23 29.237 1 19 1 MET B O 1
ATOM 1355 N N . THR B 1 3 ? -26.424 -4.403 29.75 1 17.4 2 THR B N 1
ATOM 1356 C CA . THR B 1 3 ? -25.414 -4.364 30.807 1 17.12 2 THR B CA 1
ATOM 1357 C C . THR B 1 3 ? -24.029 -4.178 30.2 1 16.33 2 THR B C 1
ATOM 1358 O O . THR B 1 3 ? -23.739 -4.761 29.165 1 16.61 2 THR B O 1
ATOM 1362 N N . GLU B 1 4 ? -23.236 -3.329 30.802 1 15.06 3 GLU B N 1
ATOM 1363 C CA . GLU B 1 4 ? -21.86 -3.083 30.357 1 15.34 3 GLU B CA 1
ATOM 1364 C C . GLU B 1 4 ? -20.903 -3.634 31.406 1 15.9 3 GLU B C 1
ATOM 1365 O O . GLU B 1 4 ? -21.158 -3.497 32.609 1 16.96 3 GLU B O 1
ATOM 1371 N N . TYR B 1 5 ? -19.813 -4.284 30.972 1 13.66 4 TYR B N 1
ATOM 1372 C CA . TYR B 1 5 ? -18.815 -4.805 31.89 1 12.76 4 TYR B CA 1
ATOM 1373 C C . TYR B 1 5 ? -17.5 -4.14 31.509 1 13.58 4 TYR B C 1
ATOM 1374 O O . TYR B 1 5 ? -17.046 -4.306 30.389 1 13.92 4 TYR B O 1
ATOM 1383 N N . LYS B 1 6 ? -16.917 -3.365 32.431 1 12.34 5 LYS B N 1
ATOM 1384 C CA . LYS B 1 6 ? -15.682 -2.623 32.185 1 12.54 5 LYS B CA 1
ATOM 1385 C C . LYS B 1 6 ? -14.492 -3.495 32.578 1 12.44 5 LYS B C 1
ATOM 1386 O O . LYS B 1 6 ? -14.347 -3.839 33.745 1 12.49 5 LYS B O 1
ATOM 1392 N N . LEU B 1 7 ? -13.663 -3.899 31.589 1 11.36 6 LEU B N 1
ATOM 1393 C CA . LEU B 1 7 ? -12.565 -4.856 31.793 1 10.99 6 LEU B CA 1
ATOM 1394 C C . LEU B 1 7 ? -11.239 -4.192 31.52 1 11.17 6 LEU B C 1
ATOM 1395 O O . LEU B 1 7 ? -11.158 -3.335 30.651 1 11.94 6 LEU B O 1
ATOM 1400 N N . VAL B 1 8 ? -10.198 -4.597 32.263 1 10.55 7 VAL B N 1
ATOM 1401 C CA . VAL B 1 8 ? -8.877 -4.018 32.06 1 10.33 7 VAL B CA 1
ATOM 1402 C C . VAL B 1 8 ? -7.881 -5.146 31.902 1 10.82 7 VAL B C 1
ATOM 1403 O O . VAL B 1 8 ? -7.88 -6.079 32.716 1 11.13 7 VAL B O 1
ATOM 1407 N N . VAL B 1 9 ? -7.004 -5.064 30.902 1 9.68 8 VAL B N 1
ATOM 1408 C CA . VAL B 1 9 ? -5.976 -6.079 30.654 1 9.56 8 VAL B CA 1
ATOM 1409 C C . VAL B 1 9 ? -4.625 -5.568 31.108 1 10.04 8 VAL B C 1
ATOM 1410 O O . VAL B 1 9 ? -4.18 -4.515 30.622 1 10.79 8 VAL B O 1
ATOM 1414 N N . VAL B 1 10 ? -4.01 -6.27 32.081 1 9.94 9 VAL B N 1
ATOM 1415 C CA . VAL B 1 10 ? -2.711 -5.88 32.652 1 9.75 9 VAL B CA 1
ATOM 1416 C C . VAL B 1 10 ? -1.7 -7.036 32.597 1 9.66 9 VAL B C 1
ATOM 1417 O O . VAL B 1 10 ? -2.076 -8.202 32.447 1 10.86 9 VAL B O 1
ATOM 1421 N N . GLY B 1 11 ? -0.421 -6.708 32.729 1 10.09 10 GLY B N 1
ATOM 1422 C CA . GLY B 1 11 ? 0.63 -7.7 32.729 1 10.73 10 GLY B CA 1
ATOM 1423 C C . GLY B 1 11 ? 1.945 -7.155 32.238 1 10.6 10 GLY B C 1
ATOM 1424 O O . GLY B 1 11 ? 2 -6.082 31.64 1 10.89 10 GLY B O 1
ATOM 1425 N N . ALA B 1 12 ? 2.99 -7.931 32.43 1 11.47 11 ALA B N 1
ATOM 1426 C CA . ALA B 1 12 ? 4.35 -7.516 32.071 1 12.9 11 ALA B CA 1
ATOM 1427 C C . ALA B 1 12 ? 4.489 -7.179 30.596 1 13.57 11 ALA B C 1
ATOM 1428 O O . ALA B 1 12 ? 3.691 -7.61 29.754 1 12.4 11 ALA B O 1
ATOM 1430 N N . ASP B 1 13 ? 5.572 -6.457 30.242 1 14.72 12 ASP B N 1
ATOM 1431 C CA . ASP B 1 13 ? 5.845 -6.134 28.866 1 15.84 12 ASP B CA 1
ATOM 1432 C C . ASP B 1 13 ? 6.007 -7.377 28.008 1 15.33 12 ASP B C 1
ATOM 1433 O O . ASP B 1 13 ? 6.715 -8.307 28.374 1 17.08 12 ASP B O 1
ATOM 1438 N N . GLY B 1 14 ? 5.309 -7.409 26.877 1 14.03 13 GLY B N 1
ATOM 1439 C CA . GLY B 1 14 ? 5.48 -8.459 25.894 1 13.24 13 GLY B CA 1
ATOM 1440 C C . GLY B 1 14 ? 4.702 -9.734 26.106 1 12.16 13 GLY B C 1
ATOM 1441 O O . GLY B 1 14 ? 4.888 -10.682 25.351 1 14.26 13 GLY B O 1
ATOM 1442 N N . VAL B 1 15 ? 3.79 -9.759 27.101 1 10.71 14 VAL B N 1
ATOM 1443 C CA . VAL B 1 15 ? 3.042 -11.004 27.376 1 9.82 14 VAL B CA 1
ATOM 1444 C C . VAL B 1 15 ? 1.912 -11.275 26.38 1 10.33 14 VAL B C 1
ATOM 1445 O O . VAL B 1 15 ? 1.44 -12.418 26.334 1 10.2 14 VAL B O 1
ATOM 1449 N N . GLY B 1 16 ? 1.495 -10.25 25.616 1 10.65 15 GLY B N 1
ATOM 1450 C CA . GLY B 1 16 ? 0.44 -10.412 24.624 1 11.21 15 GLY B CA 1
ATOM 1451 C C . GL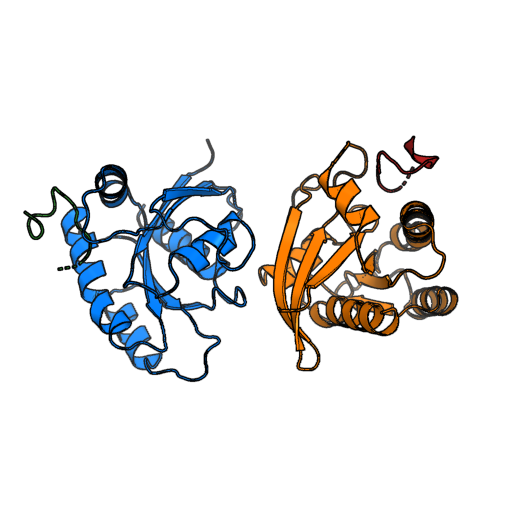Y B 1 16 ? -0.85 -9.693 24.963 1 10.8 15 GLY B C 1
ATOM 1452 O O . GLY B 1 16 ? -1.883 -10.083 24.477 1 11.44 15 GLY B O 1
ATOM 1453 N N . LYS B 1 17 ? -0.833 -8.642 25.794 1 9.6 16 LYS B N 1
ATOM 1454 C CA . LYS B 1 17 ? -2.046 -7.903 26.151 1 9.94 16 LYS B CA 1
ATOM 1455 C C . LYS B 1 17 ? -2.744 -7.356 24.916 1 10.49 16 LYS B C 1
ATOM 1456 O O . LYS B 1 17 ? -3.958 -7.534 24.75 1 10.74 16 LYS B O 1
ATOM 1462 N N . SER B 1 18 ? -1.972 -6.723 24.027 1 10.64 17 SER B N 1
ATOM 1463 C CA . SER B 1 18 ? -2.564 -6.129 22.824 1 10.9 17 SER B CA 1
ATOM 1464 C C . SER B 1 18 ? -3.025 -7.205 21.887 1 11.54 17 SER B C 1
ATOM 1465 O O . SER B 1 18 ? -4.13 -7.113 21.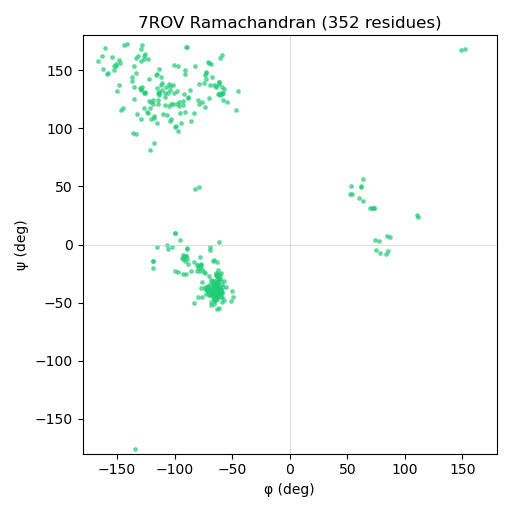347 1 12.29 17 SER B O 1
ATOM 1468 N N . ALA B 1 19 ? -2.214 -8.261 21.689 1 11.75 18 ALA B N 1
ATOM 1469 C CA . ALA B 1 19 ? -2.609 -9.316 20.775 1 11.27 18 ALA B CA 1
ATOM 1470 C C . ALA B 1 19 ? -3.886 -10.003 21.217 1 11.39 18 ALA B C 1
ATOM 1471 O O . ALA B 1 19 ? -4.724 -10.331 20.374 1 11.78 18 ALA B O 1
ATOM 1473 N N . LEU B 1 20 ? -4.056 -10.237 22.537 1 11.31 19 LEU B N 1
ATOM 1474 C CA . LEU B 1 20 ? -5.284 -10.842 23.039 1 11.43 19 LEU B CA 1
ATOM 1475 C C . LEU B 1 20 ? -6.497 -9.955 22.765 1 11.45 19 LEU B C 1
ATOM 1476 O O . LEU B 1 20 ? -7.552 -10.447 22.33 1 12.05 19 LEU B O 1
ATOM 1481 N N . THR B 1 21 ? -6.363 -8.655 23.024 1 11.16 20 THR B N 1
ATOM 1482 C CA . THR B 1 21 ? -7.469 -7.718 22.863 1 11.27 20 THR B CA 1
ATOM 1483 C C . THR B 1 21 ? -7.817 -7.569 21.376 1 11.43 20 THR B C 1
ATOM 1484 O O . THR B 1 21 ? -8.991 -7.583 21.017 1 12.05 20 THR B O 1
ATOM 1488 N N . ILE B 1 22 ? -6.811 -7.468 20.514 1 11.33 21 ILE B N 1
ATOM 1489 C CA . ILE B 1 22 ? -7.044 -7.324 19.07 1 12.13 21 ILE B CA 1
ATOM 1490 C C . ILE B 1 22 ? -7.656 -8.578 18.486 1 12.14 21 ILE B C 1
ATOM 1491 O O . ILE B 1 22 ? -8.527 -8.483 17.609 1 12.38 21 ILE B O 1
ATOM 1496 N N . GLN B 1 23 ? -7.3 -9.756 18.991 1 12.06 22 GLN B N 1
ATOM 1497 C CA . GLN B 1 23 ? -7.923 -10.98 18.518 1 12.1 22 GLN B CA 1
ATOM 1498 C C . GLN B 1 23 ? -9.424 -10.97 18.892 1 12.84 22 GLN B C 1
ATOM 1499 O O . GLN B 1 23 ? -10.296 -11.174 18.038 1 12.61 22 GLN B O 1
ATOM 1505 N N . LEU B 1 24 ? -9.736 -10.639 20.138 1 12.46 23 LEU B N 1
ATOM 1506 C CA . LEU B 1 24 ? -11.112 -10.59 20.603 1 12.24 23 LEU B CA 1
ATOM 1507 C C . LEU B 1 24 ? -11.952 -9.589 19.798 1 13.08 23 LEU B C 1
ATOM 1508 O O . LEU B 1 24 ? -13.081 -9.903 19.412 1 13.6 23 LEU B O 1
ATOM 1513 N N . ILE B 1 25 ? -11.408 -8.392 19.555 1 12.52 24 ILE B N 1
ATOM 1514 C CA . ILE B 1 25 ? -12.155 -7.316 18.911 1 13.93 24 ILE B CA 1
ATOM 1515 C C . ILE B 1 25 ? -12.179 -7.39 17.385 1 14.36 24 ILE B C 1
ATOM 1516 O O . ILE B 1 25 ? -13.244 -7.245 16.76 1 15.13 24 ILE B O 1
ATOM 1521 N N . GLN B 1 26 ? -10.997 -7.536 16.782 1 14.52 25 GLN B N 1
ATOM 1522 C CA . GLN B 1 26 ? -10.812 -7.42 15.332 1 15.03 25 GLN B CA 1
ATOM 1523 C C . GLN B 1 26 ? -10.595 -8.721 14.609 1 15.79 25 GLN B C 1
ATOM 1524 O O . GLN B 1 26 ? -10.497 -8.714 13.376 1 17.25 25 GLN B O 1
ATOM 1530 N N . ASN B 1 27 ? -10.519 -9.84 15.342 1 13.93 26 ASN B N 1
ATOM 1531 C CA . ASN B 1 27 ? -10.476 -11.154 14.75 1 14.64 26 ASN B CA 1
ATOM 1532 C C . ASN B 1 27 ? -9.241 -11.376 13.901 1 15.28 26 ASN B C 1
ATOM 1533 O O . ASN B 1 27 ? -9.322 -12.054 12.87 1 16.68 26 ASN B O 1
ATOM 1538 N N . HIS B 1 28 ? -8.097 -10.848 14.336 1 14.65 27 HIS B N 1
ATOM 1539 C CA . HIS B 1 28 ? -6.829 -11.155 13.667 1 15.27 27 HIS B CA 1
ATOM 1540 C C . HIS B 1 28 ? -5.673 -11.142 14.644 1 14.77 27 HIS B C 1
ATOM 1541 O O . HIS B 1 28 ? -5.758 -10.531 15.708 1 14.31 27 HIS B O 1
ATOM 1548 N N . PHE B 1 29 ? -4.58 -11.81 14.268 1 15.02 28 PHE B N 1
ATOM 1549 C CA . PHE B 1 29 ? -3.4 -11.887 15.121 1 16.28 28 PHE B CA 1
ATOM 1550 C C . PHE B 1 29 ? -2.306 -11.007 14.601 1 19.6 28 PHE B C 1
ATOM 1551 O O . PHE B 1 29 ? -2.001 -11.048 13.41 1 21.02 28 PHE B O 1
ATOM 1559 N N . VAL B 1 30 ? -1.746 -10.19 15.49 1 20.99 29 VAL B N 1
ATOM 1560 C CA . VAL B 1 30 ? -0.666 -9.277 15.146 1 22.68 29 VAL B CA 1
ATOM 1561 C C . VAL B 1 30 ? 0.692 -9.857 15.515 1 23.58 29 VAL B C 1
ATOM 1562 O O . VAL B 1 30 ? 0.858 -10.329 16.633 1 23.47 29 VAL B O 1
ATOM 1566 N N . ASP B 1 31 ? 1.666 -9.808 14.593 1 24.29 30 ASP B N 1
ATOM 1567 C CA . ASP B 1 31 ? 3.041 -10.223 14.917 1 25.6 30 ASP B CA 1
ATOM 1568 C C . ASP B 1 31 ? 3.824 -9.125 15.657 1 25.21 30 ASP B C 1
ATOM 1569 O O . ASP B 1 31 ? 4.852 -9.396 16.276 1 25.51 30 ASP B O 1
ATOM 1574 N N . GLU B 1 32 ? 3.339 -7.89 15.596 1 25.01 31 GLU B N 1
ATOM 1575 C CA . GLU B 1 32 ? 3.909 -6.788 16.335 1 25.89 31 GLU B CA 1
ATOM 1576 C C . GLU B 1 32 ? 2.859 -5.706 16.48 1 26.79 31 GLU B C 1
ATOM 1577 O O . GLU B 1 32 ? 1.967 -5.574 15.635 1 26.92 31 GLU B O 1
ATOM 1583 N N . TYR B 1 33 ? 2.912 -4.985 17.588 1 27.94 32 TYR B N 1
ATOM 1584 C CA . TYR B 1 33 ? 1.984 -3.893 17.848 1 30.12 32 TYR B CA 1
ATOM 1585 C C . TYR B 1 33 ? 2.716 -2.844 18.661 1 32.42 32 TYR B C 1
ATOM 1586 O O . TYR B 1 33 ? 3.433 -3.191 19.601 1 32.83 32 TYR B O 1
ATOM 1595 N N . ASP B 1 34 ? 2.536 -1.554 18.326 1 34.29 33 ASP B N 1
ATOM 1596 C CA . ASP B 1 34 ? 3.182 -0.43 19.027 1 36.57 33 ASP B CA 1
ATOM 1597 C C . ASP B 1 34 ? 3.078 -0.557 20.559 1 38.34 33 ASP B C 1
ATOM 1598 O O . ASP B 1 34 ? 1.979 -0.59 21.111 1 38.7 33 ASP B O 1
ATOM 1603 N N . PRO B 1 35 ? 4.226 -0.707 21.238 1 39.27 34 PRO B N 1
ATOM 1604 C CA . PRO B 1 35 ? 4.201 -0.923 22.691 1 39.98 34 PRO B CA 1
ATOM 1605 C C . PRO B 1 35 ? 3.6 0.203 23.514 1 40.83 34 PRO B C 1
ATOM 1606 O O . PRO B 1 35 ? 3.194 -0.035 24.648 1 41.48 34 PRO B O 1
ATOM 1610 N N . THR B 1 36 ? 3.554 1.421 22.969 1 40.64 35 THR B N 1
ATOM 1611 C CA . THR B 1 36 ? 3.028 2.564 23.706 1 40.73 35 THR B CA 1
ATOM 1612 C C . THR B 1 36 ? 1.536 2.825 23.483 1 39.79 35 THR B C 1
ATOM 1613 O O . THR B 1 36 ? 0.959 3.625 24.217 1 40.3 35 THR B O 1
ATOM 1617 N N . ILE B 1 37 ? 0.913 2.179 22.482 1 38.02 36 ILE B N 1
ATOM 1618 C CA . ILE B 1 37 ? -0.503 2.412 22.195 1 37.13 36 ILE B CA 1
ATOM 1619 C C . ILE B 1 37 ? -1.424 1.764 23.231 1 35.16 36 ILE B C 1
ATOM 1620 O O . ILE B 1 37 ? -1.46 0.536 23.373 1 34.97 36 ILE B O 1
ATOM 1625 N N . GLU B 1 38 ? -2.199 2.612 23.919 1 33.39 37 GLU B N 1
ATOM 1626 C CA . GLU B 1 38 ? -3.172 2.218 24.927 1 32 37 GLU B CA 1
ATOM 1627 C C . GLU B 1 38 ? -4.533 2.658 24.423 1 30.43 37 GLU B C 1
ATOM 1628 O O . GLU B 1 38 ? -4.803 3.863 24.325 1 30.86 37 GLU B O 1
ATOM 1634 N N . ASP B 1 39 ? -5.372 1.691 24.062 1 27.84 38 ASP B N 1
ATOM 1635 C CA . ASP B 1 39 ? -6.692 2.013 23.535 1 26.48 38 ASP B CA 1
ATOM 1636 C C . ASP B 1 39 ? -7.782 1.254 24.247 1 23.56 38 ASP B C 1
ATOM 1637 O O . ASP B 1 39 ? -7.521 0.234 24.902 1 21.96 38 ASP B O 1
ATOM 1639 N N . SER B 1 40 ? -8.992 1.794 24.167 1 21.84 39 SER B N 1
ATOM 1640 C CA . SER B 1 40 ? -10.19 1.185 24.714 1 20.54 39 SER B CA 1
ATOM 1641 C C . SER B 1 40 ? -11.092 0.764 23.558 1 18.93 39 SER B C 1
ATOM 1642 O O . SER B 1 40 ? -11.18 1.443 22.527 1 19.93 39 SER B O 1
ATOM 1645 N N . TYR B 1 41 ? -11.761 -0.353 23.742 1 15.51 40 TYR B N 1
ATOM 1646 C CA . TYR B 1 41 ? -12.614 -0.92 22.699 1 14.87 40 TYR B CA 1
ATOM 1647 C C . TYR B 1 41 ? -13.943 -1.328 23.293 1 14.96 40 TYR B C 1
ATOM 1648 O O . TYR B 1 41 ? -13.983 -1.773 24.441 1 16.48 40 TYR B O 1
ATOM 1657 N N . ARG B 1 42 ? -15.014 -1.233 22.521 1 13.87 41 ARG B N 1
ATOM 1658 C CA . ARG B 1 42 ? -16.324 -1.705 22.969 1 13.85 41 ARG B CA 1
ATOM 1659 C C . ARG B 1 42 ? -16.761 -2.855 22.091 1 14.37 41 ARG B C 1
ATOM 1660 O O . ARG B 1 42 ? -16.609 -2.785 20.869 1 16.64 41 ARG B O 1
ATOM 1668 N N . LYS B 1 43 ? -17.277 -3.926 22.689 1 12.2 42 LYS B N 1
ATOM 1669 C CA . LYS B 1 43 ? -17.673 -5.108 21.935 1 12.18 42 LYS B CA 1
ATOM 1670 C C . LYS B 1 43 ? -19.025 -5.59 22.416 1 12.8 42 LYS B C 1
ATOM 1671 O O . LYS B 1 43 ? -19.184 -5.847 23.605 1 12.95 42 LYS B O 1
ATOM 1677 N N . GLN B 1 44 ? -20.002 -5.735 21.502 1 12.88 43 GLN B N 1
ATOM 1678 C CA . GLN B 1 44 ? -21.319 -6.247 21.881 1 14.3 43 GLN B CA 1
ATOM 1679 C C . GLN B 1 44 ? -21.259 -7.731 21.646 1 16.08 43 GLN B C 1
ATOM 1680 O O . GLN B 1 44 ? -20.918 -8.157 20.538 1 17.85 43 GLN B O 1
ATOM 1686 N N . VAL B 1 45 ? -21.54 -8.526 22.682 1 15.23 44 VAL B N 1
ATOM 1687 C CA . VAL B 1 45 ? -21.398 -9.969 22.611 1 16 44 VAL B CA 1
ATOM 1688 C C . VAL B 1 45 ? -22.437 -10.69 23.486 1 16.88 44 VAL B C 1
ATOM 1689 O O . VAL B 1 45 ? -22.968 -10.099 24.404 1 18.45 44 VAL B O 1
ATOM 1693 N N . VAL B 1 46 ? -22.754 -11.947 23.177 1 16.57 45 VAL B N 1
ATOM 1694 C CA . VAL B 1 46 ? -23.699 -12.732 23.976 1 16.61 45 VAL B CA 1
ATOM 1695 C C . VAL B 1 46 ? -22.885 -13.664 24.859 1 16.51 45 VAL B C 1
ATOM 1696 O O . VAL B 1 46 ? -22.122 -14.478 24.331 1 18.31 45 VAL B O 1
ATOM 1700 N N . ILE B 1 47 ? -23.03 -13.563 26.183 1 15.33 46 ILE B N 1
ATOM 1701 C CA . ILE B 1 47 ? -22.31 -14.399 27.14 1 15.43 46 ILE B CA 1
ATOM 1702 C C . ILE B 1 47 ? -23.338 -15.092 28 1 16.72 46 ILE B C 1
ATOM 1703 O O . ILE B 1 47 ? -24.101 -14.424 28.699 1 16.38 46 ILE B O 1
ATOM 1708 N N . ASP B 1 48 ? -23.432 -16.411 27.88 1 16.67 47 ASP B N 1
ATOM 1709 C CA . ASP B 1 48 ? -24.409 -17.222 28.598 1 16.54 47 ASP B CA 1
ATOM 1710 C C . ASP B 1 48 ? -25.845 -16.705 28.36 1 16.31 47 ASP B C 1
ATOM 1711 O O . ASP B 1 48 ? -26.607 -16.549 29.316 1 16.37 47 ASP B O 1
ATOM 1716 N N . GLY B 1 49 ? -26.156 -16.37 27.107 1 15.99 48 GLY B N 1
ATOM 1717 C CA . GLY B 1 49 ? -27.495 -15.914 26.749 1 15.85 48 GLY B CA 1
ATOM 1718 C C . GLY B 1 49 ? -27.793 -14.452 26.985 1 16.58 48 GLY B C 1
ATOM 1719 O O . GLY B 1 49 ? -28.867 -13.984 26.607 1 17.4 48 GLY B O 1
ATOM 1720 N N . GLU B 1 50 ? -26.883 -13.719 27.647 1 15.33 49 GLU B N 1
ATOM 1721 C CA . GLU B 1 50 ? -27.089 -12.302 27.908 1 14.9 49 GLU B CA 1
ATOM 1722 C C . GLU B 1 50 ? -26.357 -11.474 26.89 1 15.96 49 GLU B C 1
ATOM 1723 O O . GLU B 1 50 ? -25.133 -11.585 26.801 1 16.12 49 GLU B O 1
ATOM 1729 N N . THR B 1 51 ? -27.063 -10.638 26.133 1 15.88 50 THR B N 1
ATOM 1730 C CA . THR B 1 51 ? -26.402 -9.731 25.2 1 16.97 50 THR B CA 1
ATOM 1731 C C . THR B 1 51 ? -25.887 -8.578 26.037 1 16.66 50 THR B C 1
ATOM 1732 O O . THR B 1 51 ? -26.664 -7.932 26.751 1 17.82 50 THR B O 1
ATOM 1736 N N . CYS B 1 52 ? -24.575 -8.35 26.009 1 15.33 51 CYS B N 1
ATOM 1737 C CA . CYS B 1 52 ? -23.972 -7.319 26.829 1 15.01 51 CYS B CA 1
ATOM 1738 C C . CYS B 1 52 ? -22.853 -6.589 26.088 1 14.19 51 CYS B C 1
ATOM 1739 O O . CYS B 1 52 ? -22.501 -6.951 24.963 1 14.74 51 CYS B O 1
ATOM 1742 N N . LEU B 1 53 ? -22.353 -5.533 26.706 1 12.29 52 LEU B N 1
ATOM 1743 C CA . LEU B 1 53 ? -21.293 -4.735 26.142 1 14.27 52 LEU B CA 1
ATOM 1744 C C . LEU B 1 53 ? -20.043 -4.86 26.982 1 14.78 52 LEU B C 1
ATOM 1745 O O . LEU B 1 53 ? -20.084 -4.655 28.194 1 16.65 52 LEU B O 1
ATOM 1750 N N . LEU B 1 54 ? -18.914 -5.175 26.344 1 12.53 53 LEU B N 1
ATOM 1751 C CA . LEU B 1 54 ? -17.63 -5.188 27.043 1 12.09 53 LEU B CA 1
ATOM 1752 C C . LEU B 1 54 ? -16.927 -3.91 26.693 1 12.79 53 LEU B C 1
ATOM 1753 O O . LEU B 1 54 ? -16.828 -3.577 25.52 1 14.18 53 LEU B O 1
ATOM 1758 N N . ASP B 1 55 ? -16.436 -3.193 27.688 1 11.81 54 ASP B N 1
ATOM 1759 C CA . ASP B 1 55 ? -15.692 -1.96 27.505 1 12.8 54 ASP B CA 1
ATOM 1760 C C . ASP B 1 55 ? -14.304 -2.275 28.024 1 12.94 54 ASP B C 1
ATOM 1761 O O . ASP B 1 55 ? -14.118 -2.39 29.243 1 12.78 54 ASP B O 1
ATOM 1766 N N . ILE B 1 56 ? -13.337 -2.466 27.113 1 11.65 55 ILE B N 1
ATOM 1767 C CA . ILE B 1 56 ? -12.018 -3.001 27.445 1 11.29 55 ILE B CA 1
ATOM 1768 C C . ILE B 1 56 ? -10.864 -2.035 27.262 1 12.4 55 ILE B C 1
ATOM 1769 O O . ILE B 1 56 ? -10.753 -1.452 26.201 1 13.66 55 ILE B O 1
ATOM 1774 N N . LEU B 1 57 ? -9.992 -1.896 28.28 1 12.12 56 LEU B N 1
ATOM 1775 C CA . LEU B 1 57 ? -8.784 -1.106 28.121 1 12.24 56 LEU B CA 1
ATOM 1776 C C . LEU B 1 57 ? -7.605 -2.056 28.066 1 12.07 56 LEU B C 1
ATOM 1777 O O . LEU B 1 57 ? -7.423 -2.868 28.979 1 11.75 56 LEU B O 1
ATOM 1782 N N . ASP B 1 58 ? -6.784 -1.918 27.017 1 12.47 57 ASP B N 1
ATOM 1783 C CA . ASP B 1 58 ? -5.551 -2.667 26.836 1 13.68 57 ASP B CA 1
ATOM 1784 C C . ASP B 1 58 ? -4.452 -1.757 27.412 1 14.36 57 ASP B C 1
ATOM 1785 O O . ASP B 1 58 ? -4.132 -0.763 26.764 1 16.1 57 ASP B O 1
ATOM 1790 N N . THR B 1 59 ? -3.908 -2.055 28.618 1 13.18 58 THR B N 1
ATOM 1791 C CA . THR B 1 59 ? -2.903 -1.145 29.201 1 13.95 58 THR B CA 1
ATOM 1792 C C . THR B 1 59 ? -1.55 -1.227 28.503 1 18.3 58 THR B C 1
ATOM 1793 O O . THR B 1 59 ? -1.137 -2.293 28.056 1 17.62 58 THR B O 1
ATOM 1797 N N . ALA B 1 60 ? -0.857 -0.066 28.436 1 22.17 59 ALA B N 1
ATOM 1798 C CA . ALA B 1 60 ? 0.435 0.096 27.739 1 26.65 59 ALA B CA 1
ATOM 1799 C C . ALA B 1 60 ? 1.119 1.419 28.111 1 29.99 59 ALA B C 1
ATOM 1800 O O . ALA B 1 60 ? 0.449 2.357 28.543 1 31.29 59 ALA B O 1
ATOM 1802 N N . GLY B 1 61 ? 2.446 1.497 27.926 1 31.54 60 GLY B N 1
ATOM 1803 C CA . GLY B 1 61 ? 3.234 2.681 28.273 1 33.2 60 GLY B CA 1
ATOM 1804 C C . GLY B 1 61 ? 3.15 2.888 29.771 1 35.02 60 GLY B C 1
ATOM 1805 O O . GLY B 1 61 ? 2.668 3.92 30.24 1 35.51 60 GLY B O 1
ATOM 1806 N N . GLN B 1 62 ? 3.54 1.855 30.516 1 35.23 61 GLN B N 1
ATOM 1807 C CA . GLN B 1 62 ? 3.389 1.737 31.967 1 36.36 61 GLN B CA 1
ATOM 1808 C C . GLN B 1 62 ? 4.114 2.803 32.81 1 37.56 61 GLN B C 1
ATOM 1809 O O . GLN B 1 62 ? 4.019 2.743 34.037 1 38.71 61 GLN B O 1
ATOM 1815 N N . GLU B 1 63 ? 4.798 3.785 32.19 1 37.16 62 GLU B N 1
ATOM 1816 C CA . GLU B 1 63 ? 5.526 4.801 32.959 1 36.91 62 GLU B CA 1
ATOM 1817 C C . GLU B 1 63 ? 5.057 6.256 32.756 1 35.7 62 GLU B C 1
ATOM 1818 O O . GLU B 1 63 ? 5.365 7.104 33.596 1 36.19 62 GLU B O 1
ATOM 1820 N N . GLU B 1 64 ? 4.349 6.567 31.65 1 33.58 63 GLU B N 1
ATOM 1821 C CA . GLU B 1 64 ? 3.903 7.943 31.4 1 30.99 63 GLU B CA 1
ATOM 1822 C C . GLU B 1 64 ? 2.453 8.164 31.843 1 27.01 63 GLU B C 1
ATOM 1823 O O . GLU B 1 64 ? 1.687 7.218 31.877 1 27.13 63 GLU B O 1
ATOM 1825 N N . TYR B 1 65 ? 2.083 9.405 32.176 1 23.55 64 TYR B N 1
ATOM 1826 C CA . TYR B 1 65 ? 0.721 9.692 32.637 1 20.57 64 TYR B CA 1
ATOM 1827 C C . TYR B 1 65 ? -0.339 9.358 31.572 1 19.34 64 TYR B C 1
ATOM 1828 O O . TYR B 1 65 ? -0.173 9.72 30.414 1 19.71 64 TYR B O 1
ATOM 1837 N N . SER B 1 66 ? -1.469 8.781 31.992 1 17.64 65 SER B N 1
ATOM 1838 C CA . SER B 1 66 ? -2.604 8.565 31.112 1 17.14 65 SER B CA 1
ATOM 1839 C C . SER B 1 66 ? -3.885 8.745 31.907 1 15.61 65 SER B C 1
ATOM 1840 O O . SER B 1 66 ? -4.165 7.969 32.819 1 15.27 65 SER B O 1
ATOM 1843 N N . ALA B 1 67 ? -4.695 9.731 31.53 1 15.2 66 ALA B N 1
ATOM 1844 C CA . ALA B 1 67 ? -5.965 9.963 32.227 1 14.56 66 ALA B CA 1
ATOM 1845 C C . ALA B 1 67 ? -6.905 8.791 32.039 1 15.11 66 ALA B C 1
ATOM 1846 O O . ALA B 1 67 ? -7.613 8.425 32.975 1 14.63 66 ALA B O 1
ATOM 1848 N N . MET B 1 68 ? -6.926 8.217 30.818 1 16.03 67 MET B N 1
ATOM 1849 C CA . MET B 1 68 ? -7.791 7.073 30.571 1 17.04 67 MET B CA 1
ATOM 1850 C C . MET B 1 68 ? -7.38 5.862 31.402 1 17.58 67 MET B C 1
ATOM 1851 O O . MET B 1 68 ? -8.262 5.212 31.972 1 18.21 67 MET B O 1
ATOM 1856 N N . ARG B 1 69 ? -6.073 5.569 31.516 1 17.04 68 ARG B N 1
ATOM 1857 C CA . ARG B 1 69 ? -5.589 4.462 32.348 1 16.86 68 ARG B CA 1
ATOM 1858 C C . ARG B 1 69 ? -6.029 4.664 33.81 1 18.03 68 ARG B C 1
ATOM 1859 O O . ARG B 1 69 ? -6.489 3.734 34.466 1 18.86 68 ARG B O 1
ATOM 1867 N N . ASP B 1 70 ? -5.957 5.913 34.29 1 17.13 69 ASP B N 1
ATOM 1868 C CA . ASP B 1 70 ? -6.405 6.219 35.635 1 17.37 69 ASP B CA 1
ATOM 1869 C C . ASP B 1 70 ? -7.911 5.962 35.805 1 17.9 69 ASP B C 1
ATOM 1870 O O . ASP B 1 70 ? -8.296 5.347 36.802 1 19.33 69 ASP B O 1
ATOM 1875 N N . GLN B 1 71 ? -8.769 6.429 34.866 1 18.23 70 GLN B N 1
ATOM 1876 C CA . GLN B 1 71 ? -10.222 6.24 34.979 1 18.66 70 GLN B CA 1
ATOM 1877 C C . GLN B 1 71 ? -10.569 4.739 34.951 1 18.34 70 GLN B C 1
ATOM 1878 O O . GLN B 1 71 ? -11.427 4.306 35.712 1 18.27 70 GLN B O 1
ATOM 1884 N N . TYR B 1 72 ? -9.897 3.95 34.087 1 17.67 71 TYR B N 1
ATOM 1885 C CA . TYR B 1 72 ? -10.202 2.505 33.999 1 17.58 71 TYR B CA 1
ATOM 1886 C C . TYR B 1 72 ? -9.726 1.72 35.209 1 19.17 71 TYR B C 1
ATOM 1887 O O . TYR B 1 72 ? -10.403 0.766 35.611 1 18.83 71 TYR B O 1
ATOM 1896 N N . MET B 1 73 ? -8.548 2.042 35.758 1 19.53 72 MET B N 1
ATOM 1897 C CA . MET B 1 73 ? -8.066 1.312 36.939 1 21.14 72 MET B CA 1
ATOM 1898 C C . MET B 1 73 ? -9.007 1.602 38.144 1 23.68 72 MET B C 1
ATOM 1899 O O . MET B 1 73 ? -9.263 0.707 38.95 1 25.31 72 MET B O 1
ATOM 1904 N N . ARG B 1 74 ? -9.582 2.815 38.218 1 23.39 73 ARG B N 1
ATOM 1905 C CA . ARG B 1 74 ? -10.491 3.197 39.297 1 24.15 73 ARG B CA 1
ATOM 1906 C C . ARG B 1 74 ? -11.878 2.598 39.158 1 24.49 73 ARG B C 1
ATOM 1907 O O . ARG B 1 74 ? -12.442 2.137 40.155 1 25.65 73 ARG B O 1
ATOM 1909 N N . THR B 1 75 ? -12.458 2.643 37.947 1 22.65 74 THR B N 1
ATOM 1910 C CA . THR B 1 75 ? -13.823 2.166 37.734 1 21.97 74 THR B CA 1
ATOM 1911 C C . THR B 1 75 ? -13.927 0.785 37.068 1 19.47 74 THR B C 1
ATOM 1912 O O . THR B 1 75 ? -15.031 0.275 36.905 1 20.16 74 THR B O 1
ATOM 1916 N N . GLY B 1 76 ? -12.801 0.187 36.711 1 17.48 75 GLY B N 1
ATOM 1917 C CA . GLY B 1 76 ? -12.783 -1.138 36.093 1 16.76 75 GLY B CA 1
ATOM 1918 C C . GLY B 1 76 ? -13.423 -2.172 37.001 1 15.97 75 GLY B C 1
ATOM 1919 O O . GLY B 1 76 ? -13.197 -2.162 38.216 1 16.29 75 GLY B O 1
ATOM 1920 N N . GLU B 1 77 ? -14.268 -3.027 36.446 1 14.85 76 GLU B N 1
ATOM 1921 C CA . GLU B 1 77 ? -14.978 -4.03 37.223 1 14.65 76 GLU B CA 1
ATOM 1922 C C . GLU B 1 77 ? -14.252 -5.349 37.342 1 15.2 76 GLU B C 1
ATOM 1923 O O . GLU B 1 77 ? -14.481 -6.088 38.292 1 15.59 76 GLU B O 1
ATOM 1929 N N . GLY B 1 78 ? -13.399 -5.65 36.38 1 14.17 77 GLY B N 1
ATOM 1930 C CA . GLY B 1 78 ? -12.643 -6.897 36.395 1 13.35 77 GLY B CA 1
ATOM 1931 C C . GLY B 1 78 ? -11.342 -6.713 35.656 1 11.74 77 GLY B C 1
ATOM 1932 O O . GLY B 1 78 ? -11.268 -5.908 34.727 1 11.63 77 GLY B O 1
ATOM 1933 N N . PHE B 1 79 ? -10.358 -7.51 36.033 1 11.28 78 PHE B N 1
ATOM 1934 C CA . PHE B 1 79 ? -9.008 -7.411 35.495 1 11.11 78 PHE B CA 1
ATOM 1935 C C . PHE B 1 79 ? -8.499 -8.746 35.006 1 11.23 78 PHE B C 1
ATOM 1936 O O . PHE B 1 79 ? -8.63 -9.76 35.705 1 12.87 78 PHE B O 1
ATOM 1944 N N . LEU B 1 80 ? -7.921 -8.77 33.793 1 10.32 79 LEU B N 1
ATOM 1945 C CA . LEU B 1 80 ? -7.226 -9.955 33.287 1 10.59 79 LEU B CA 1
ATOM 1946 C C . LEU B 1 80 ? -5.749 -9.739 33.598 1 11.38 79 LEU B C 1
ATOM 1947 O O . LEU B 1 80 ? -5.166 -8.731 33.18 1 12.51 79 LEU B O 1
ATOM 1952 N N . CYS B 1 81 ? -5.163 -10.624 34.385 1 11.67 80 CYS B N 1
ATOM 1953 C CA . CYS B 1 81 ? -3.761 -10.507 34.782 1 12.61 80 CYS B CA 1
ATOM 1954 C C . CYS B 1 81 ? -3.027 -11.505 33.954 1 11.52 80 CYS B C 1
ATOM 1955 O O . CYS B 1 81 ? -3.143 -12.711 34.181 1 11.32 80 CYS B O 1
ATOM 1958 N N . VAL B 1 82 ? -2.287 -11.022 32.963 1 10.71 81 VAL B N 1
ATOM 1959 C CA . VAL B 1 82 ? -1.673 -11.865 31.952 1 10 81 VAL B CA 1
ATOM 1960 C C . VAL B 1 82 ? -0.199 -12.053 32.15 1 9.77 81 VAL B C 1
ATOM 1961 O O . VAL B 1 82 ? 0.557 -11.098 32.37 1 10.83 81 VAL B O 1
ATOM 1965 N N . PHE B 1 83 ? 0.233 -13.275 31.982 1 9.45 82 PHE B N 1
ATOM 1966 C CA . PHE B 1 83 ? 1.656 -13.631 31.886 1 10.18 82 PHE B CA 1
ATOM 1967 C C . PHE B 1 83 ? 1.856 -14.483 30.642 1 10.77 82 PHE B C 1
ATOM 1968 O O . PHE B 1 83 ? 0.867 -14.9 30.022 1 10.29 82 PHE B O 1
ATOM 1976 N N . ALA B 1 84 ? 3.097 -14.73 30.215 1 10.34 83 ALA B N 1
ATOM 1977 C CA . ALA B 1 84 ? 3.377 -15.591 29.063 1 11.11 83 ALA B CA 1
ATOM 1978 C C . ALA B 1 84 ? 3.993 -16.891 29.584 1 11.62 83 ALA B C 1
ATOM 1979 O O . ALA B 1 84 ? 4.868 -16.85 30.453 1 12.29 83 ALA B O 1
ATOM 1981 N N . ILE B 1 85 ? 3.473 -18.038 29.141 1 11.88 84 ILE B N 1
ATOM 1982 C CA . ILE B 1 85 ? 3.907 -19.338 29.687 1 12.44 84 ILE B CA 1
ATOM 1983 C C . ILE B 1 85 ? 5.354 -19.685 29.382 1 13.6 84 ILE B C 1
ATOM 1984 O O . ILE B 1 85 ? 5.884 -20.635 29.975 1 14.25 84 ILE B O 1
ATOM 1989 N N . ASN B 1 86 ? 5.992 -18.969 28.462 1 12.59 85 ASN B N 1
ATOM 1990 C CA . ASN B 1 86 ? 7.414 -19.185 28.171 1 12.8 85 ASN B CA 1
ATOM 1991 C C . ASN B 1 86 ? 8.308 -18.135 28.869 1 13.7 85 ASN B C 1
ATOM 1992 O O . ASN B 1 86 ? 9.511 -18.096 28.572 1 14.84 85 ASN B O 1
ATOM 1997 N N . ASN B 1 87 ? 7.746 -17.324 29.777 1 12.86 86 ASN B N 1
ATOM 1998 C CA . ASN B 1 87 ? 8.508 -16.255 30.421 1 12.77 86 ASN B CA 1
ATOM 1999 C C . ASN B 1 87 ? 8.231 -16.286 31.924 1 13.27 86 ASN B C 1
ATOM 2000 O O . ASN B 1 87 ? 7.27 -15.7 32.419 1 13.42 86 ASN B O 1
ATOM 2005 N N . THR B 1 88 ? 9.122 -16.976 32.68 1 14.62 87 THR B N 1
ATOM 2006 C CA . THR B 1 88 ? 8.928 -17.109 34.12 1 16.08 87 THR B CA 1
ATOM 2007 C C . THR B 1 88 ? 8.949 -15.761 34.844 1 15.93 87 THR B C 1
ATOM 2008 O O . THR B 1 88 ? 8.205 -15.576 35.802 1 17.14 87 THR B O 1
ATOM 2012 N N . LYS B 1 89 ? 9.747 -14.804 34.363 1 16.32 88 LYS B N 1
ATOM 2013 C CA . LYS B 1 89 ? 9.765 -13.476 34.983 1 17.69 88 LYS B CA 1
ATOM 2014 C C . LYS B 1 89 ? 8.379 -12.802 34.919 1 16.65 88 LYS B C 1
ATOM 2015 O O . LYS B 1 89 ? 7.937 -12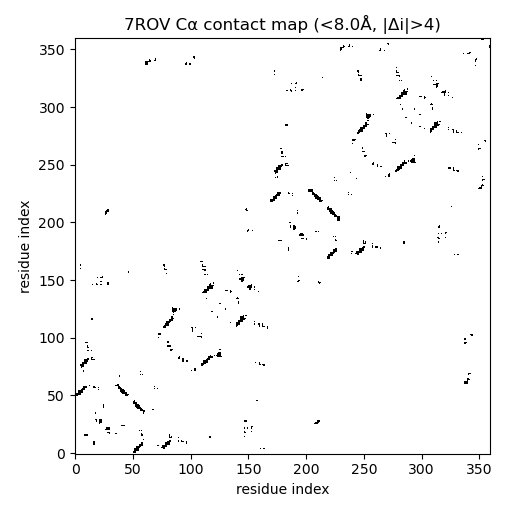.193 35.899 1 17.02 88 LYS B O 1
ATOM 2021 N N . SER B 1 90 ? 7.63 -12.992 33.796 1 15.09 89 SER B N 1
ATOM 2022 C CA . SER B 1 90 ? 6.281 -12.395 33.71 1 13.98 89 SER B CA 1
ATOM 2023 C C . SER B 1 90 ? 5.321 -13.029 34.692 1 13.26 89 SER B C 1
ATOM 2024 O O . SER B 1 90 ? 4.411 -12.367 35.173 1 13.33 89 SER B O 1
ATOM 2027 N N . PHE B 1 91 ? 5.515 -14.32 35 1 13.23 90 PHE B N 1
ATOM 2028 C CA . PHE B 1 91 ? 4.676 -14.999 35.98 1 14.19 90 PHE B CA 1
ATOM 2029 C C . PHE B 1 91 ? 5.037 -14.502 37.399 1 15.78 90 PHE B C 1
ATOM 2030 O O . PHE B 1 91 ? 4.149 -14.221 38.197 1 15.95 90 PHE B O 1
ATOM 2038 N N . GLU B 1 92 ? 6.342 -14.363 37.672 1 17.44 91 GLU B N 1
ATOM 2039 C CA . GLU B 1 92 ? 6.82 -13.828 38.96 1 19.58 91 GLU B CA 1
ATOM 2040 C C . GLU B 1 92 ? 6.314 -12.404 39.205 1 21.06 91 GLU B C 1
ATOM 2041 O O . GLU B 1 92 ? 6.149 -12.016 40.358 1 22.74 91 GLU B O 1
ATOM 2047 N N . ASP B 1 93 ? 6.031 -11.633 38.137 1 19.95 92 ASP B N 1
ATOM 2048 C CA . ASP B 1 93 ? 5.529 -10.27 38.238 1 19.88 92 ASP B CA 1
ATOM 2049 C C . ASP B 1 93 ? 4.042 -10.187 38.517 1 17.82 92 ASP B C 1
ATOM 2050 O O . ASP B 1 93 ? 3.558 -9.122 38.887 1 16.76 92 ASP B O 1
ATOM 2055 N N . ILE B 1 94 ? 3.271 -11.287 38.295 1 16.71 93 ILE B N 1
ATOM 2056 C CA . ILE B 1 94 ? 1.816 -11.247 38.501 1 15.66 93 ILE B CA 1
ATOM 2057 C C . ILE B 1 94 ? 1.397 -10.651 39.839 1 16.24 93 ILE B C 1
ATOM 2058 O O . ILE B 1 94 ? 0.488 -9.833 39.896 1 15.76 93 ILE B O 1
ATOM 2063 N N . HIS B 1 95 ? 2.076 -11.071 40.927 1 16.68 94 HIS B N 1
ATOM 2064 C CA . HIS B 1 95 ? 1.692 -10.584 42.252 1 16.97 94 HIS B CA 1
ATOM 2065 C C . HIS B 1 95 ? 1.817 -9.062 42.383 1 16.65 94 HIS B C 1
ATOM 2066 O O . HIS B 1 95 ? 1.007 -8.466 43.079 1 17.08 94 HIS B O 1
ATOM 2073 N N . HIS B 1 96 ? 2.758 -8.431 41.663 1 16.03 95 HIS B N 1
ATOM 2074 C CA . HIS B 1 96 ? 2.874 -6.969 41.697 1 16.39 95 HIS B CA 1
ATOM 2075 C C . HIS B 1 96 ? 1.644 -6.297 41.064 1 15.86 95 HIS B C 1
ATOM 2076 O O . HIS B 1 96 ? 1.167 -5.276 41.556 1 15.17 95 HIS B O 1
ATOM 2083 N N . TYR B 1 97 ? 1.105 -6.891 39.98 1 14.83 96 TYR B N 1
ATOM 2084 C CA . TYR B 1 97 ? -0.076 -6.323 39.33 1 14.4 96 TYR B CA 1
ATOM 2085 C C . TYR B 1 97 ? -1.294 -6.482 40.228 1 14.04 96 TYR B C 1
ATOM 2086 O O . TYR B 1 97 ? -2.104 -5.556 40.365 1 14.36 96 TYR B O 1
ATOM 2095 N N . ARG B 1 98 ? -1.443 -7.667 40.826 1 14.62 97 ARG B N 1
ATOM 2096 C CA . ARG B 1 98 ? -2.58 -7.92 41.701 1 15.59 97 ARG B CA 1
ATOM 2097 C C . ARG B 1 98 ? -2.531 -6.998 42.937 1 16.43 97 ARG B C 1
ATOM 2098 O O . ARG B 1 98 ? -3.562 -6.451 43.319 1 16.86 97 ARG B O 1
ATOM 2106 N N . GLU B 1 99 ? -1.343 -6.816 43.514 1 17.23 98 GLU B N 1
ATOM 2107 C CA . GLU B 1 99 ? -1.205 -5.925 44.669 1 18.12 98 GLU B CA 1
ATOM 2108 C C . GLU B 1 99 ? -1.573 -4.478 44.313 1 17.7 98 GLU B C 1
ATOM 2109 O O . GLU B 1 99 ? -2.261 -3.815 45.092 1 18.45 98 GLU B O 1
ATOM 2115 N N . GLN B 1 100 ? -1.196 -4.017 43.106 1 16.42 99 GLN B N 1
ATOM 2116 C CA . GLN B 1 100 ? -1.543 -2.66 42.693 1 15.37 99 GLN B CA 1
ATOM 2117 C C . GLN B 1 100 ? -3.044 -2.501 42.492 1 16.29 99 GLN B C 1
ATOM 2118 O O . GLN B 1 100 ? -3.62 -1.496 42.899 1 17.38 99 GLN B O 1
ATOM 2124 N N . ILE B 1 101 ? -3.71 -3.494 41.875 1 15.86 100 ILE B N 1
ATOM 2125 C CA . ILE B 1 101 ? -5.16 -3.41 41.682 1 17.19 100 ILE B CA 1
ATOM 2126 C C . ILE B 1 101 ? -5.875 -3.326 43.035 1 20.19 100 ILE B C 1
ATOM 2127 O O . ILE B 1 101 ? -6.786 -2.518 43.195 1 20.9 100 ILE B O 1
ATOM 2132 N N . LYS B 1 102 ? -5.43 -4.126 44.013 1 21.35 101 LYS B N 1
ATOM 2133 C CA . LYS B 1 102 ? -6.043 -4.099 45.354 1 23.1 101 LYS B CA 1
ATOM 2134 C C . LYS B 1 102 ? -5.901 -2.704 45.988 1 24.62 101 LYS B C 1
AT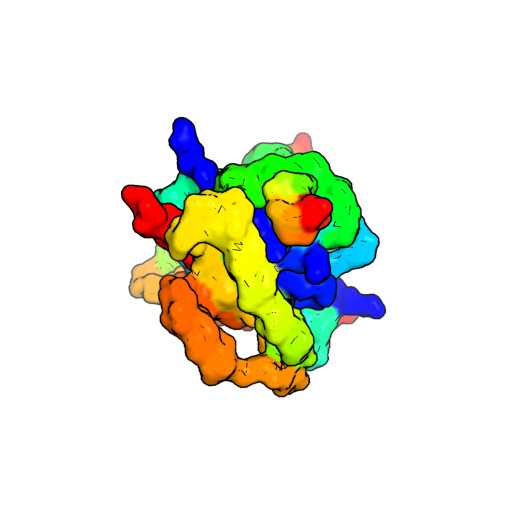OM 2135 O O . LYS B 1 102 ? -6.844 -2.176 46.58 1 25.72 101 LYS B O 1
ATOM 2141 N N . ARG B 1 103 ? -4.746 -2.09 45.785 1 24.44 102 ARG B N 1
ATOM 2142 C CA . ARG B 1 103 ? -4.442 -0.76 46.293 1 25.9 102 ARG B CA 1
ATOM 2143 C C . ARG B 1 103 ? -5.322 0.32 45.634 1 27.84 102 ARG B C 1
ATOM 2144 O O . ARG B 1 103 ? -5.89 1.146 46.348 1 28.78 102 ARG B O 1
ATOM 2152 N N . VAL B 1 104 ? -5.475 0.305 44.295 1 28.51 103 VAL B N 1
ATOM 2153 C CA . VAL B 1 104 ? -6.249 1.345 43.603 1 30.6 103 VAL B CA 1
ATOM 2154 C C . VAL B 1 104 ? -7.768 1.118 43.659 1 33.09 103 VAL B C 1
ATOM 2155 O O . VAL B 1 104 ? -8.541 2.075 43.513 1 33.62 103 VAL B O 1
ATOM 2159 N N . LYS B 1 105 ? -8.202 -0.126 43.866 1 34.18 104 LYS B N 1
ATOM 2160 C CA . LYS B 1 105 ? -9.627 -0.418 44.023 1 35.88 104 LYS B CA 1
ATOM 2161 C C . LYS B 1 105 ? -10.075 -0.3 45.494 1 38.75 104 LYS B C 1
ATOM 2162 O O . LYS B 1 105 ? -11.276 -0.196 45.744 1 39.46 104 LYS B O 1
ATOM 2168 N N . ASP B 1 106 ? -9.118 -0.31 46.452 1 40.21 105 ASP B N 1
ATOM 2169 C CA . ASP B 1 106 ? -9.344 -0.223 47.888 1 41.92 105 ASP B CA 1
ATOM 2170 C C . ASP B 1 106 ? -10.163 -1.423 48.347 1 42.23 105 ASP B C 1
ATOM 2171 O O . ASP B 1 106 ? -11.174 -1.262 49.03 1 42.63 105 ASP B O 1
ATOM 2176 N N . SER B 1 107 ? -9.733 -2.631 47.943 1 41.72 106 SER B N 1
ATOM 2177 C CA . SER B 1 107 ? -10.423 -3.865 48.299 1 41.43 106 SER B CA 1
ATOM 2178 C C . SER B 1 107 ? -9.543 -5.098 48.116 1 40.47 106 SER B C 1
ATOM 2179 O O . SER B 1 107 ? -8.684 -5.135 47.233 1 40.6 106 SER B O 1
ATOM 2182 N N . GLU B 1 108 ? -9.808 -6.132 48.919 1 39.21 107 GLU B N 1
ATOM 2183 C CA . GLU B 1 108 ? -9.13 -7.418 48.793 1 38.85 107 GLU B CA 1
ATOM 2184 C C . GLU B 1 108 ? -9.906 -8.374 47.848 1 37.58 107 GLU B C 1
ATOM 2185 O O . GLU B 1 108 ? -9.344 -9.388 47.431 1 38.38 107 GLU B O 1
ATOM 2191 N N . ASP B 1 109 ? -11.182 -8.066 47.509 1 35.46 108 ASP B N 1
ATOM 2192 C CA . ASP B 1 109 ? -11.946 -8.912 46.598 1 33.96 108 ASP B CA 1
ATOM 2193 C C . ASP B 1 109 ? -12.343 -8.155 45.311 1 30.63 108 ASP B C 1
ATOM 2194 O O . ASP B 1 109 ? -13.385 -7.502 45.229 1 31.5 108 ASP B O 1
ATOM 2199 N N . VAL B 1 110 ? -11.455 -8.192 44.331 1 26.29 109 VAL B N 1
ATOM 2200 C CA . VAL B 1 110 ? -11.69 -7.56 43.042 1 22.74 109 VAL B CA 1
ATOM 2201 C C . VAL B 1 110 ? -11.778 -8.689 42.025 1 19.26 109 VAL B C 1
ATOM 2202 O O . VAL B 1 110 ? -10.887 -9.535 42.012 1 19.62 109 VAL B O 1
ATOM 2206 N N . PRO B 1 111 ? -12.803 -8.715 41.142 1 17.02 110 PRO B N 1
ATOM 2207 C CA . PRO B 1 111 ? -12.879 -9.795 40.138 1 15.43 110 PRO B CA 1
ATOM 2208 C C . PRO B 1 111 ? -11.654 -9.79 39.232 1 13.87 110 PRO B C 1
ATOM 2209 O O . PRO B 1 111 ? -11.294 -8.741 38.673 1 13.63 110 PRO B O 1
ATOM 2213 N N . MET B 1 112 ? -11.016 -10.944 39.101 1 13.37 111 MET B N 1
ATOM 2214 C CA . MET B 1 112 ? -9.793 -11.093 38.319 1 14.14 111 MET B CA 1
ATOM 2215 C C . MET B 1 112 ? -9.726 -12.51 37.766 1 13.29 111 MET B C 1
ATOM 2216 O O . MET B 1 112 ? -10.268 -13.469 38.353 1 12.96 111 MET B O 1
ATOM 2221 N N . VAL B 1 113 ? -9.033 -12.664 36.641 1 12.19 112 VAL B N 1
ATOM 2222 C CA . VAL B 1 113 ? -8.733 -13.966 36.071 1 10.93 112 VAL B CA 1
ATOM 2223 C C . VAL B 1 113 ? -7.231 -13.99 35.767 1 11.62 112 VAL B C 1
ATOM 2224 O O . VAL B 1 113 ? -6.692 -13.006 35.25 1 12.16 112 VAL B O 1
ATOM 2228 N N . LEU B 1 114 ? -6.538 -15.082 36.115 1 11.12 113 LEU B N 1
ATOM 2229 C CA . LEU B 1 114 ? -5.131 -15.243 35.785 1 11.41 113 LEU B CA 1
ATOM 2230 C C . LEU B 1 114 ? -5.064 -15.892 34.394 1 11.64 113 LEU B C 1
ATOM 2231 O O . LEU B 1 114 ? -5.674 -16.938 34.171 1 11.79 113 LEU B O 1
ATOM 2236 N N . VAL B 1 115 ? -4.322 -15.275 33.467 1 11.27 114 VAL B N 1
ATOM 2237 C CA . VAL B 1 115 ? -4.21 -15.729 32.084 1 10.88 114 VAL B CA 1
ATOM 2238 C C . VAL B 1 115 ? -2.777 -16.076 31.733 1 10.58 114 VAL B C 1
ATOM 2239 O O . VAL B 1 115 ? -1.91 -15.208 31.797 1 10.74 114 VAL B O 1
ATOM 2243 N N . GLY B 1 116 ? -2.54 -17.319 31.339 1 10.21 115 GLY B N 1
ATOM 2244 C CA . GLY B 1 116 ? -1.241 -17.732 30.838 1 9.72 115 GLY B CA 1
ATOM 2245 C C . GLY B 1 116 ? -1.306 -17.758 29.321 1 10.58 115 GLY B C 1
ATOM 2246 O O . GLY B 1 116 ? -1.841 -18.697 28.735 1 11.08 115 GLY B O 1
ATOM 2247 N N . ASN B 1 117 ? -0.766 -16.722 28.677 1 10.43 116 ASN B N 1
ATOM 2248 C CA . ASN B 1 117 ? -0.805 -16.588 27.231 1 9.53 116 ASN B CA 1
ATOM 2249 C C . ASN B 1 117 ? 0.385 -17.25 26.516 1 10.32 116 ASN B C 1
ATOM 2250 O O . ASN B 1 117 ? 1.357 -17.626 27.161 1 10.62 116 ASN B O 1
ATOM 2255 N N . LYS B 1 118 ? 0.31 -17.352 25.18 1 10.84 117 LYS B N 1
ATOM 2256 C CA . LYS B 1 118 ? 1.322 -17.973 24.32 1 11.37 117 LYS B CA 1
ATOM 2257 C C . LYS B 1 118 ? 1.364 -19.473 24.501 1 13.86 117 LYS B C 1
ATOM 2258 O O . LYS B 1 118 ? 2.407 -20.087 24.292 1 14.11 117 LYS B O 1
ATOM 2264 N N . CYS B 1 119 ? 0.207 -20.093 24.816 1 14.59 118 CYS B N 1
ATOM 2265 C CA . CYS B 1 119 ? 0.168 -21.529 25.043 1 16.42 118 CYS B CA 1
ATOM 2266 C C . CYS B 1 119 ? 0.397 -22.376 23.782 1 18.46 118 CYS B C 1
ATOM 2267 O O . CYS B 1 119 ? 0.508 -23.603 23.917 1 19.36 118 CYS B O 1
ATOM 2270 N N . ASP B 1 120 ? 0.519 -21.759 22.602 1 17.96 119 ASP B N 1
ATOM 2271 C CA . ASP B 1 120 ? 0.848 -22.446 21.348 1 19.14 119 ASP B CA 1
ATOM 2272 C C . ASP B 1 120 ? 2.366 -22.755 21.266 1 22.52 119 ASP B C 1
ATOM 2273 O O . ASP B 1 120 ? 2.764 -23.618 20.484 1 23.68 119 ASP B O 1
ATOM 2278 N N . LEU B 1 121 ? 3.213 -22.009 22.015 1 23.43 120 LEU B N 1
ATOM 2279 C CA . LEU B 1 121 ? 4.671 -22.167 21.979 1 24.53 120 LEU B CA 1
ATOM 2280 C C . LEU B 1 121 ? 5.158 -23.437 22.666 1 26.58 120 LEU B C 1
ATOM 2281 O O . LEU B 1 121 ? 4.677 -23.784 23.737 1 26.98 120 LEU B O 1
ATOM 2286 N N . PRO B 1 122 ? 6.194 -24.085 22.112 1 28.18 121 PRO B N 1
ATOM 2287 C CA . PRO B 1 122 ? 6.72 -25.308 22.747 1 29.28 121 PRO B CA 1
ATOM 2288 C C . PRO B 1 122 ? 7.648 -25.075 23.943 1 29.97 121 PRO B C 1
ATOM 2289 O O . PRO B 1 122 ? 7.833 -25.976 24.76 1 30.92 121 PRO B O 1
ATOM 2293 N N . SER B 1 123 ? 8.224 -23.875 24.059 1 29.08 122 SER B N 1
ATOM 2294 C CA . SER B 1 123 ? 9.194 -23.548 25.107 1 28.49 122 SER B CA 1
ATOM 2295 C C . SER B 1 123 ? 8.581 -23.153 26.464 1 25.95 122 SER B C 1
ATOM 2296 O O . SER B 1 123 ? 9.014 -22.171 27.087 1 26.31 122 SER B O 1
ATOM 2299 N N . ARG B 1 124 ? 7.615 -23.944 26.954 1 23.48 123 ARG B N 1
ATOM 2300 C CA . ARG B 1 124 ? 6.971 -23.668 28.234 1 21.95 123 ARG B CA 1
ATOM 2301 C C . ARG B 1 124 ? 7.958 -23.701 29.397 1 21.94 123 ARG B C 1
ATOM 2302 O O . ARG B 1 124 ? 8.706 -24.672 29.543 1 22.85 123 ARG B O 1
ATOM 2310 N N . THR B 1 125 ? 7.953 -22.657 30.219 1 20.17 124 THR B N 1
ATOM 2311 C CA . THR B 1 125 ? 8.772 -22.593 31.43 1 19.94 124 THR B CA 1
ATOM 2312 C C . THR B 1 125 ? 7.924 -22.458 32.701 1 20.04 124 THR B C 1
ATOM 2313 O O . THR B 1 125 ? 8.443 -22.631 33.804 1 21.61 124 THR B O 1
ATOM 2317 N N . VAL B 1 126 ? 6.623 -22.119 32.578 1 17.86 125 VAL B N 1
ATOM 2318 C CA . VAL B 1 126 ? 5.731 -22.019 33.717 1 17.39 125 VAL B CA 1
ATOM 2319 C C . VAL B 1 126 ? 4.771 -23.176 33.614 1 18.32 125 VAL B C 1
ATOM 2320 O O . VAL B 1 126 ? 3.969 -23.224 32.678 1 18.48 125 VAL B O 1
ATOM 2324 N N . ASP B 1 127 ? 4.857 -24.134 34.549 1 19.29 126 ASP B N 1
ATOM 2325 C CA . ASP B 1 127 ? 3.969 -25.291 34.517 1 20.64 126 ASP B CA 1
ATOM 2326 C C . ASP B 1 127 ? 2.558 -24.894 34.935 1 20.35 126 ASP B C 1
ATOM 2327 O O . ASP B 1 127 ? 2.406 -24.005 35.779 1 19.72 126 ASP B O 1
ATOM 2332 N N . THR B 1 128 ? 1.506 -25.563 34.381 1 21.04 127 THR B N 1
ATOM 2333 C CA . THR B 1 128 ? 0.133 -25.249 34.791 1 22.01 127 THR B CA 1
ATOM 2334 C C . THR B 1 128 ? -0.1 -25.449 36.243 1 22.77 127 THR B C 1
ATOM 2335 O O . THR B 1 128 ? -0.908 -24.735 36.799 1 22.81 127 THR B O 1
ATOM 2339 N N . LYS B 1 129 ? 0.554 -26.457 36.875 1 22.63 128 LYS B N 1
ATOM 2340 C CA . LYS B 1 129 ? 0.354 -26.668 38.305 1 23.01 128 LYS B CA 1
ATOM 2341 C C . LYS B 1 129 ? 0.8 -25.462 39.12 1 22.65 128 LYS B C 1
ATOM 2342 O O . LYS B 1 129 ? 0.081 -25.083 40.027 1 23.77 128 LYS B O 1
ATOM 2344 N N . GLN B 1 130 ? 1.934 -24.809 38.765 1 21.93 129 GLN B N 1
ATOM 2345 C CA . GLN B 1 130 ? 2.381 -23.632 39.505 1 22.16 129 GLN B CA 1
ATOM 2346 C C . GLN B 1 130 ? 1.351 -22.502 39.365 1 20.04 129 GLN B C 1
ATOM 2347 O O . GLN B 1 130 ? 1.007 -21.861 40.351 1 20.34 129 GLN B O 1
ATOM 2353 N N . ALA B 1 131 ? 0.86 -22.267 38.129 1 18.73 130 ALA B N 1
ATOM 2354 C CA . ALA B 1 131 ? -0.089 -21.181 37.907 1 17.63 130 ALA B CA 1
ATOM 2355 C C . ALA B 1 131 ? -1.459 -21.488 38.496 1 16.88 130 ALA B C 1
ATOM 2356 O O . ALA B 1 131 ? -2.062 -20.607 39.099 1 16.82 130 ALA B O 1
ATOM 2358 N N . GLN B 1 132 ? -1.928 -22.747 38.386 1 17.53 131 GLN B N 1
ATOM 2359 C CA . GLN B 1 132 ? -3.207 -23.114 38.996 1 19.27 131 GLN B CA 1
ATOM 2360 C C . GLN B 1 132 ? -3.124 -22.981 40.526 1 20.62 131 GLN B C 1
ATOM 2361 O O . GLN B 1 132 ? -4.076 -22.528 41.159 1 21.42 131 GLN B O 1
ATOM 2367 N N . ASP B 1 133 ? -1.976 -23.348 41.118 1 21.76 132 ASP B N 1
ATOM 2368 C CA . ASP B 1 133 ? -1.791 -23.209 42.562 1 23.48 132 ASP B CA 1
ATOM 2369 C C . ASP B 1 133 ? -1.837 -21.75 42.985 1 22.76 132 ASP B C 1
ATOM 2370 O O . ASP B 1 133 ? -2.477 -21.428 43.981 1 22.93 132 ASP B O 1
ATOM 2375 N N . LEU B 1 134 ? -1.219 -20.843 42.191 1 21.27 133 LEU B N 1
ATOM 2376 C CA . LEU B 1 134 ? -1.235 -19.432 42.503 1 20.99 133 LEU B CA 1
ATOM 2377 C C . LEU B 1 134 ? -2.648 -18.889 42.387 1 20.32 133 LEU B C 1
ATOM 2378 O O . LEU B 1 134 ? -3.104 -18.151 43.254 1 20.69 133 LEU B O 1
ATOM 2383 N N . ALA B 1 135 ? -3.377 -19.274 41.317 1 19.06 134 ALA B N 1
ATOM 2384 C CA . ALA B 1 135 ? -4.754 -18.795 41.151 1 19.59 134 ALA B CA 1
ATOM 2385 C C . ALA B 1 135 ? -5.636 -19.289 42.303 1 20.09 134 ALA B C 1
ATOM 2386 O O . ALA B 1 135 ? -6.445 -18.537 42.815 1 19.52 134 ALA B O 1
ATOM 2388 N N . ARG B 1 136 ? -5.423 -20.535 42.739 1 21.64 135 ARG B N 1
ATOM 2389 C CA . ARG B 1 136 ? -6.166 -21.11 43.857 1 24 135 ARG B CA 1
ATOM 2390 C C . ARG B 1 136 ? -5.895 -20.318 45.141 1 24.14 135 ARG B C 1
ATOM 2391 O O . ARG B 1 136 ? -6.831 -20 45.865 1 24.59 135 ARG B O 1
ATOM 2399 N N . SER B 1 137 ? -4.644 -19.897 45.363 1 24.39 136 SER B N 1
ATOM 2400 C CA . SER B 1 137 ? -4.276 -19.082 46.524 1 25.64 136 SER B CA 1
ATOM 2401 C C . SER B 1 137 ? -4.986 -17.72 46.539 1 26.28 136 SER B C 1
ATOM 2402 O O . SER B 1 137 ? -5.228 -17.147 47.603 1 27.03 136 SER B O 1
ATOM 2405 N N . TYR B 1 138 ? -5.295 -17.181 45.346 1 24.7 137 TYR B N 1
ATOM 2406 C CA . TYR B 1 138 ? -5.998 -15.91 45.206 1 24.86 137 TYR B CA 1
ATOM 2407 C C . TYR B 1 138 ? -7.527 -16.061 45.172 1 24.09 137 TYR B C 1
ATOM 2408 O O . TYR B 1 138 ? -8.224 -15.051 45.198 1 24.99 137 TYR B O 1
ATOM 2417 N N . GLY B 1 139 ? -8.025 -17.287 45.007 1 22.78 138 GLY B N 1
ATOM 2418 C CA . GLY B 1 139 ? -9.449 -17.55 44.87 1 21.93 138 GLY B CA 1
ATOM 2419 C C . GLY B 1 139 ? -9.969 -17.12 43.508 1 20.94 138 GLY B C 1
ATOM 2420 O O . GLY B 1 139 ? -11.118 -16.706 43.397 1 21.83 138 GLY B O 1
ATOM 2421 N N . ILE B 1 140 ? -9.121 -17.199 42.457 1 18.64 139 ILE B N 1
ATOM 2422 C CA . ILE B 1 140 ? -9.554 -16.757 41.112 1 17.22 139 ILE B CA 1
ATOM 2423 C C . ILE B 1 140 ? -9.344 -17.84 40.042 1 15.6 139 ILE B C 1
ATOM 2424 O O . ILE B 1 140 ? -8.537 -18.736 40.214 1 16.14 139 ILE B O 1
ATOM 2429 N N . PRO B 1 141 ? -10.056 -17.756 38.897 1 15 140 PRO B N 1
ATOM 2430 C CA . PRO B 1 141 ? -9.842 -18.737 37.834 1 14.3 140 PRO B CA 1
ATOM 2431 C C . PRO B 1 141 ? -8.501 -18.552 37.131 1 13.6 140 PRO B C 1
ATOM 2432 O O . PRO B 1 141 ? -7.951 -17.441 37.101 1 13.52 140 PRO B O 1
ATOM 2436 N N . PHE B 1 142 ? -8.031 -19.629 36.51 1 13.13 141 PHE B N 1
ATOM 2437 C CA . PHE B 1 142 ? -6.824 -19.649 35.711 1 12.49 141 PHE B CA 1
ATOM 2438 C C . PHE B 1 142 ? -7.183 -20.203 34.352 1 12.96 141 PHE B C 1
ATOM 2439 O O . PHE B 1 142 ? -7.808 -21.268 34.268 1 13.37 141 PHE B O 1
ATOM 2447 N N . ILE B 1 143 ? -6.765 -19.514 33.292 1 12.15 142 ILE B N 1
ATOM 2448 C CA . ILE B 1 143 ? -7.004 -19.972 31.934 1 12.49 142 ILE B CA 1
ATOM 2449 C C . ILE B 1 143 ? -5.749 -19.775 31.087 1 12.36 142 ILE B C 1
ATOM 2450 O O . ILE B 1 143 ? -5.065 -18.757 31.223 1 12.58 142 ILE B O 1
ATOM 2455 N N . GLU B 1 144 ? -5.449 -20.733 30.209 1 11.45 143 GLU B N 1
ATOM 2456 C CA . GLU B 1 144 ? -4.34 -20.612 29.277 1 12 143 GLU B CA 1
ATOM 2457 C C . GLU B 1 144 ? -4.912 -20.229 27.913 1 12.49 143 GLU B C 1
ATOM 2458 O O . GLU B 1 144 ? -5.988 -20.711 27.504 1 14.05 143 GLU B O 1
ATOM 2464 N N . THR B 1 145 ? -4.257 -19.298 27.248 1 11.56 144 THR B N 1
ATOM 2465 C CA . THR B 1 145 ? -4.702 -18.778 25.966 1 11.23 144 THR B CA 1
ATOM 2466 C C . THR B 1 145 ? -3.582 -18.746 24.931 1 11.37 144 THR B C 1
ATOM 2467 O O . THR B 1 145 ? -2.4 -18.733 25.273 1 11.45 144 THR B O 1
ATOM 2471 N N . SER B 1 146 ? -3.971 -18.636 23.646 1 11.19 145 SER B N 1
ATOM 2472 C CA . SER B 1 146 ? -3.052 -18.309 22.582 1 11.3 145 SER B CA 1
ATOM 2473 C C . SER B 1 146 ? -3.739 -17.223 21.772 1 12.19 145 SER B C 1
ATOM 2474 O O . SER B 1 146 ? -4.759 -17.505 21.144 1 12.68 145 SER B O 1
ATOM 2477 N N . ALA B 1 147 ? -3.23 -16.004 21.771 1 12.64 146 ALA B N 1
ATOM 2478 C CA . ALA B 1 147 ? -3.738 -14.949 20.9 1 13.57 146 ALA B CA 1
ATOM 2479 C C . ALA B 1 147 ? -3.486 -15.352 19.421 1 14.29 146 ALA B C 1
ATOM 2480 O O . ALA B 1 147 ? -4.229 -14.919 18.533 1 15.1 146 ALA B O 1
ATOM 2482 N N . LYS B 1 148 ? -2.466 -16.196 19.156 1 14.23 147 LYS B N 1
ATOM 2483 C CA . LYS B 1 148 ? -2.139 -16.611 17.794 1 14.65 147 LYS B CA 1
ATOM 2484 C C . LYS B 1 148 ? -3.222 -17.518 17.197 1 15.59 147 LYS B C 1
ATOM 2485 O O . LYS B 1 148 ? -3.705 -17.246 16.082 1 17.05 147 LYS B O 1
ATOM 2491 N N . THR B 1 149 ? -3.598 -18.587 17.913 1 14.55 148 THR B N 1
ATOM 2492 C CA . THR B 1 149 ? -4.603 -19.542 17.418 1 14.7 148 THR B CA 1
ATOM 2493 C C . THR B 1 149 ? -6.033 -19.228 17.871 1 14.32 148 THR B C 1
ATOM 2494 O O . THR B 1 149 ? -6.969 -19.888 17.421 1 14.65 148 THR B O 1
ATOM 2498 N N . ARG B 1 150 ? -6.182 -18.259 18.789 1 13.71 149 ARG B N 1
ATOM 2499 C CA . ARG B 1 150 ? -7.418 -17.852 19.467 1 12.98 149 ARG B CA 1
ATOM 2500 C C . ARG B 1 150 ? -7.873 -18.867 20.534 1 13.07 149 ARG B C 1
ATOM 2501 O O . ARG B 1 150 ? -8.909 -18.668 21.199 1 14.13 149 ARG B O 1
ATOM 2509 N N . GLN B 1 151 ? -7.096 -19.931 20.788 1 12.24 150 GLN B N 1
ATOM 2510 C CA . GLN B 1 151 ? -7.435 -20.887 21.824 1 12.53 150 GLN B CA 1
ATOM 2511 C C . GLN B 1 151 ? -7.636 -20.176 23.179 1 12.14 150 GLN B C 1
ATOM 2512 O O . GLN B 1 151 ? -6.784 -19.406 23.571 1 11.82 150 GLN B O 1
ATOM 2521 N N . GLY B 1 152 ? -8.793 -20.33 23.791 1 12.25 151 GLY B N 1
ATOM 2522 C CA . GLY B 1 152 ? -9.099 -19.786 25.102 1 12.16 151 GLY B CA 1
ATOM 2523 C C . GLY B 1 152 ? -9.349 -18.298 25.174 1 11.26 151 GLY B C 1
ATOM 2524 O O . GLY B 1 152 ? -9.666 -17.807 26.258 1 12.02 151 GLY B O 1
ATOM 2525 N N . VAL B 1 153 ? -9.187 -17.56 24.076 1 10.62 152 VAL B N 1
ATOM 2526 C CA . VAL B 1 153 ? -9.306 -16.089 24.128 1 11.76 152 VAL B CA 1
ATOM 2527 C C . VAL B 1 153 ? -10.686 -15.643 24.557 1 12.65 152 VAL B C 1
ATOM 2528 O O . VAL B 1 153 ? -10.828 -14.896 25.536 1 12.99 152 VAL B O 1
ATOM 2532 N N . ASP B 1 154 ? -11.726 -16.111 23.853 1 12.33 153 ASP B N 1
ATOM 2533 C CA . ASP B 1 154 ? -13.089 -15.713 24.223 1 12.76 153 ASP B CA 1
ATOM 2534 C C . ASP B 1 154 ? -13.432 -16.182 25.623 1 13.84 153 ASP B C 1
ATOM 2535 O O . ASP B 1 154 ? -13.914 -15.379 26.422 1 14.17 153 ASP B O 1
ATOM 2540 N N . ASP B 1 155 ? -13.033 -17.405 25.968 1 13.27 154 ASP B N 1
ATOM 2541 C CA . ASP B 1 155 ? -13.326 -17.92 27.287 1 13.51 154 ASP B CA 1
ATOM 2542 C C . ASP B 1 155 ? -12.635 -17.129 28.404 1 12.65 154 ASP B C 1
ATOM 2543 O O . ASP B 1 155 ? -13.191 -17.024 29.482 1 13.17 154 ASP B O 1
ATOM 2548 N N . ALA B 1 156 ? -11.423 -16.587 28.169 1 11.96 155 ALA B N 1
ATOM 2549 C CA . ALA B 1 156 ? -10.76 -15.804 29.218 1 11.88 155 ALA B CA 1
ATOM 2550 C C . ALA B 1 156 ? -11.592 -14.547 29.559 1 11.52 155 ALA B C 1
ATOM 2551 O O . ALA B 1 156 ? -11.834 -14.249 30.739 1 11.22 155 ALA B O 1
ATOM 2553 N N . PHE B 1 157 ? -12.08 -13.837 28.526 1 11.03 156 PHE B N 1
ATOM 2554 C CA . PHE B 1 157 ? -12.866 -12.634 28.775 1 11.31 156 PHE B CA 1
ATOM 2555 C C . PHE B 1 157 ? -14.26 -12.991 29.324 1 11.94 156 PHE B C 1
ATOM 2556 O O . PHE B 1 157 ? -14.77 -12.293 30.218 1 12.32 156 PHE B O 1
ATOM 2564 N N . TYR B 1 158 ? -14.848 -14.085 28.835 1 11.41 157 TYR B N 1
ATOM 2565 C CA . TYR B 1 158 ? -16.19 -14.481 29.319 1 11.87 157 TYR B CA 1
ATOM 2566 C C . TYR B 1 158 ? -16.084 -14.959 30.778 1 12.02 157 TYR B C 1
ATOM 2567 O O . TYR B 1 158 ? -16.978 -14.686 31.575 1 12.52 157 TYR B O 1
ATOM 2576 N N . THR B 1 159 ? -15.004 -15.665 31.127 1 11.35 158 THR B N 1
ATOM 2577 C CA . THR B 1 159 ? -14.787 -16.097 32.511 1 11.45 158 THR B CA 1
ATOM 2578 C C . THR B 1 159 ? -14.667 -14.885 33.433 1 12.32 158 THR B C 1
ATOM 2579 O O . THR B 1 159 ? -15.215 -14.898 34.529 1 13.17 158 THR B O 1
ATOM 2583 N N . LEU B 1 160 ? -14.012 -13.802 32.962 1 10.64 159 LEU B N 1
ATOM 2584 C CA . LEU B 1 160 ? -13.921 -12.603 33.787 1 10.89 159 LEU B CA 1
ATOM 2585 C C . LEU B 1 160 ? -15.288 -11.954 33.97 1 11.73 159 LEU B C 1
ATOM 2586 O O . LEU B 1 160 ? -15.629 -11.555 35.082 1 12.79 159 LEU B O 1
ATOM 2591 N N . VAL B 1 161 ? -16.143 -11.956 32.926 1 11.32 160 VAL B N 1
ATOM 2592 C CA . VAL B 1 161 ? -17.514 -11.448 33.072 1 11.91 160 VAL B CA 1
ATOM 2593 C C . VAL B 1 161 ? -18.275 -12.284 34.114 1 13.78 160 VAL B C 1
ATOM 2594 O O . VAL B 1 161 ? -18.99 -11.724 34.957 1 14.03 160 VAL B O 1
ATOM 2598 N N . ARG B 1 162 ? -18.099 -13.611 34.079 1 13.02 161 ARG B N 1
ATOM 2599 C CA . ARG B 1 162 ? -18.786 -14.462 35.064 1 13.45 161 ARG B CA 1
ATOM 2600 C C . ARG B 1 162 ? -18.309 -14.144 36.502 1 15.22 161 ARG B C 1
ATOM 2601 O O . ARG B 1 162 ? -19.122 -14.185 37.432 1 16.08 161 ARG B O 1
ATOM 2609 N N . GLU B 1 163 ? -17.025 -13.795 36.678 1 14.48 162 GLU B N 1
ATOM 2610 C CA . GLU B 1 163 ? -16.501 -13.41 37.99 1 14.8 162 GLU B CA 1
ATOM 2611 C C . GLU B 1 163 ? -17.114 -12.102 38.436 1 16.02 162 GLU B C 1
ATOM 2612 O O . GLU B 1 163 ? -17.402 -11.934 39.621 1 17.86 162 GLU B O 1
ATOM 2618 N N . ILE B 1 164 ? -17.296 -11.153 37.519 1 14.15 163 ILE B N 1
ATOM 2619 C CA . ILE B 1 164 ? -17.919 -9.865 37.856 1 14.68 163 ILE B CA 1
ATOM 2620 C C . ILE B 1 164 ? -19.363 -10.096 38.278 1 16.97 163 ILE B C 1
ATOM 2621 O O . ILE B 1 164 ? -19.817 -9.504 39.263 1 18.2 163 ILE B O 1
ATOM 2626 N N . ARG B 1 165 ? -20.089 -10.965 37.566 1 16.83 164 ARG B N 1
ATOM 2627 C CA . ARG B 1 165 ? -21.482 -11.263 37.93 1 17.61 164 ARG B CA 1
ATOM 2628 C C . ARG B 1 165 ? -21.615 -11.836 39.347 1 20.93 164 ARG B C 1
ATOM 2629 O O . ARG B 1 165 ? -22.553 -11.461 40.057 1 21.78 164 ARG B O 1
ATOM 2637 N N . LYS B 1 166 ? -20.691 -12.705 39.767 1 22.36 165 LYS B N 1
ATOM 2638 C CA . LYS B 1 166 ? -20.711 -13.276 41.125 1 24.54 165 LYS B CA 1
ATOM 2639 C C . LYS B 1 166 ? -20.502 -12.181 42.18 1 27.98 165 LYS B C 1
ATOM 2640 O O . LYS B 1 166 ? -21.102 -12.228 43.255 1 29.09 165 LYS B O 1
ATOM 2646 N N . HIS B 1 167 ? -19.619 -11.225 41.885 1 29.16 166 HIS B N 1
ATOM 2647 C CA . HIS B 1 167 ? -19.282 -10.109 42.76 1 31.79 166 HIS B CA 1
ATOM 2648 C C . HIS B 1 167 ? -20.431 -9.101 42.892 1 34.19 166 HIS B C 1
ATOM 2649 O O . HIS B 1 167 ? -20.511 -8.392 43.893 1 35.26 166 HIS B O 1
ATOM 2656 N N . LYS B 1 168 ? -21.291 -8.999 41.874 1 35.13 167 LYS B N 1
ATOM 2657 C CA . LYS B 1 168 ? -22.411 -8.061 41.904 1 36.75 167 LYS B CA 1
ATOM 2658 C C . LYS B 1 168 ? -23.52 -8.543 42.831 1 38.3 167 LYS B C 1
ATOM 2659 O O . LYS B 1 168 ? -23.592 -9.763 43.103 1 38.75 167 LYS B O 1
ATOM 2665 N N . ALA C 2 1 ? -32.811 8.521 -9.666 1 27.04 1 ALA E N 1
ATOM 2666 C CA . ALA C 2 1 ? -32.569 8.954 -8.292 1 25.73 1 ALA E CA 1
ATOM 2667 C C . ALA C 2 1 ? -31.114 9.461 -8.114 1 22.49 1 ALA E C 1
ATOM 2668 O O . ALA C 2 1 ? -30.862 10.362 -7.317 1 24.52 1 ALA E O 1
ATOM 2677 N N . PRO C 2 3 ? -27.893 7.298 -7.615 1 12.36 3 PRO E N 1
ATOM 2678 C CA . PRO C 2 3 ? -28.688 7.554 -6.396 1 12.27 3 PRO E CA 1
ATOM 2679 C C . PRO C 2 3 ? -28.189 8.717 -5.539 1 11.83 3 PRO E C 1
ATOM 2680 O O . PRO C 2 3 ? -28.979 9.271 -4.766 1 13.33 3 PRO E O 1
ATOM 2684 N N . LEU C 2 4 ? -26.905 9.072 -5.641 1 10.43 4 LEU E N 1
ATOM 2685 C CA . LEU C 2 4 ? -26.4 10.203 -4.843 1 11.16 4 LEU E CA 1
ATOM 2686 C C . LEU C 2 4 ? -26.532 11.492 -5.646 1 11.46 4 LEU E C 1
ATOM 2687 O O . LEU C 2 4 ? -26.373 11.469 -6.877 1 11.79 4 LEU E O 1
ATOM 2692 N N . TYR C 2 5 ? -26.783 12.616 -4.962 1 11.02 5 TYR E N 1
ATOM 2693 C CA . TYR C 2 5 ? -26.806 13.87 -5.681 1 10.79 5 TYR E CA 1
ATOM 2694 C C . TYR C 2 5 ? -25.364 14.357 -5.822 1 10.29 5 TYR E C 1
ATOM 2695 O O . TYR C 2 5 ? -24.704 14.597 -4.807 1 10.64 5 TYR E O 1
ATOM 2704 N N . ILE C 2 6 ? -24.832 14.399 -7.058 1 10.17 6 ILE E N 1
ATOM 2705 C CA . ILE C 2 6 ? -23.49 14.838 -7.39 1 11.19 6 ILE E CA 1
ATOM 2706 C C . ILE C 2 6 ? -23.696 15.905 -8.455 1 13.04 6 ILE E C 1
ATOM 2707 O O . ILE C 2 6 ? -24.28 15.628 -9.505 1 12.6 6 ILE E O 1
ATOM 2712 N N . SER C 2 7 ? -23.292 17.14 -8.168 1 13.44 7 SER E N 1
ATOM 2713 C CA . SER C 2 7 ? -23.605 18.287 -9.026 1 15.11 7 SER E CA 1
ATOM 2714 C C . SER C 2 7 ? -23.166 18.145 -10.483 1 15.79 7 SER E C 1
ATOM 2715 O O . SER C 2 7 ? -23.883 18.618 -11.361 1 17.72 7 SER E O 1
ATOM 2718 N N . TYR C 2 8 ? -22.029 17.518 -10.758 1 15.26 8 TYR E N 1
ATOM 2719 C CA . TYR C 2 8 ? -21.511 17.386 -12.124 1 15.79 8 TYR E CA 1
ATOM 2720 C C . TYR C 2 8 ? -21.882 16.06 -12.807 1 15.81 8 TYR E C 1
ATOM 2721 O O . TYR C 2 8 ? -21.381 15.783 -13.911 1 17.72 8 TYR E O 1
ATOM 2730 N N . ASP C 2 9 ? -22.682 15.206 -12.139 1 13.42 9 ASP E N 1
ATOM 2731 C CA . ASP C 2 9 ? -23.089 13.94 -12.752 1 13.3 9 ASP E CA 1
ATOM 2732 C C . ASP C 2 9 ? -24.184 14.327 -13.773 1 13.17 9 ASP E C 1
ATOM 2733 O O . ASP C 2 9 ? -25.204 14.911 -13.39 1 12.44 9 ASP E O 1
ATOM 2738 N N . PRO C 2 10 ? -24.009 13.984 -15.063 1 13.94 10 PRO E N 1
ATOM 2739 C CA . PRO C 2 10 ? -25.013 14.389 -16.066 1 14.95 10 PRO E CA 1
ATOM 2740 C C . PRO C 2 10 ? -26.427 13.901 -15.751 1 14.25 10 PRO E C 1
ATOM 2741 O O . PRO C 2 10 ? -27.405 14.576 -16.081 1 14.58 10 PRO E O 1
ATOM 2745 N N . VAL C 2 11 ? -26.542 12.727 -15.1 1 12.96 11 VAL E N 1
ATOM 2746 C CA . VAL C 2 11 ? -27.858 12.218 -14.73 1 12.2 11 VAL E CA 1
ATOM 2747 C C . VAL C 2 11 ? -28.518 13.115 -13.678 1 12.88 11 VAL E C 1
ATOM 2748 O O . VAL C 2 11 ? -29.728 13.342 -13.704 1 13.21 11 VAL E O 1
ATOM 2752 N N . CYS C 2 12 ? -27.711 13.646 -12.735 1 11.95 12 CYS E N 1
ATOM 2753 C CA . CYS C 2 12 ? -28.248 14.582 -11.737 1 12.26 12 CYS E CA 1
ATOM 2754 C C . CYS C 2 12 ? -28.601 15.914 -12.347 1 12.84 12 CYS E C 1
ATOM 2755 O O . CYS C 2 12 ? -29.557 16.54 -11.886 1 14.12 12 CYS E O 1
ATOM 2758 N N . ARG C 2 13 ? -27.807 16.355 -13.34 1 13.19 13 ARG E N 1
ATOM 2759 C CA . ARG C 2 13 ? -28.078 17.637 -13.999 1 13.66 13 ARG E CA 1
ATOM 2760 C C . ARG C 2 13 ? -29.408 17.569 -14.773 1 14.67 13 ARG E C 1
ATOM 2761 O O . ARG C 2 13 ? -30.032 18.611 -14.977 1 16.64 13 ARG E O 1
ATOM 2769 N N . ALA C 2 14 ? -29.736 16.411 -15.351 1 14.74 14 ALA E N 1
ATOM 2770 N N . ALA D 2 1 ? 8.586 -0.202 38.722 1 30.08 1 ALA F N 1
ATOM 2771 C CA . ALA D 2 1 ? 7.853 0.188 39.922 1 29.51 1 ALA F CA 1
ATOM 2772 C C . ALA D 2 1 ? 6.418 0.583 39.586 1 27.73 1 ALA F C 1
ATOM 2773 O O . ALA D 2 1 ? 6.165 1.275 38.599 1 28.68 1 ALA F O 1
ATOM 2782 N N . PRO D 2 3 ? 3.246 -1.693 39.327 1 18.54 3 PRO F N 1
ATOM 278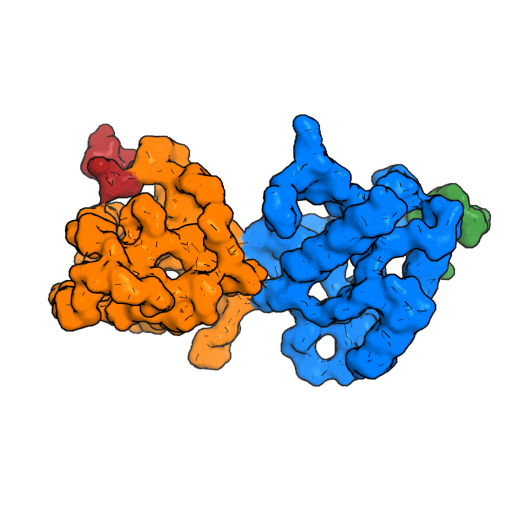3 C CA . PRO D 2 3 ? 4.001 -1.588 38.061 1 18.56 3 PRO F CA 1
ATOM 2784 C C . PRO D 2 3 ? 3.473 -0.611 37.014 1 18.43 3 PRO F C 1
ATOM 2785 O O . PRO D 2 3 ? 4.247 -0.177 36.153 1 19.8 3 PRO F O 1
ATOM 2789 N N . LEU D 2 4 ? 2.182 -0.27 37.06 1 17.2 4 LEU F N 1
ATOM 2790 C CA . LEU D 2 4 ? 1.629 0.713 36.124 1 18.31 4 LEU F CA 1
ATOM 2791 C C . LEU D 2 4 ? 1.73 2.097 36.75 1 19.32 4 LEU F C 1
ATOM 2792 O O . LEU D 2 4 ? 1.663 2.222 37.987 1 19.43 4 LEU F O 1
ATOM 2797 N N . TYR D 2 5 ? 1.869 3.135 35.913 1 19.21 5 TYR F N 1
ATOM 2798 C CA . TYR D 2 5 ? 1.878 4.485 36.44 1 20.04 5 TYR F CA 1
ATOM 2799 C C . TYR D 2 5 ? 0.429 4.928 36.54 1 19.27 5 TYR F C 1
ATOM 2800 O O . TYR D 2 5 ? -0.238 5.125 35.513 1 18.72 5 TYR F O 1
ATOM 2809 N N . ILE D 2 6 ? -0.091 4.986 37.769 1 19.63 6 ILE F N 1
ATOM 2810 C CA . ILE D 2 6 ? -1.458 5.394 38.072 1 20.09 6 ILE F CA 1
ATOM 2811 C C . ILE D 2 6 ? -1.295 6.605 38.978 1 21.89 6 ILE F C 1
ATOM 2812 O O . ILE D 2 6 ? -0.842 6.472 40.109 1 21.11 6 ILE F O 1
ATOM 2817 N N . SER D 2 7 ? -1.596 7.787 38.45 1 23.01 7 SER F N 1
ATOM 2818 C CA . SER D 2 7 ? -1.34 9.066 39.121 1 24.29 7 SER F CA 1
ATOM 2819 C C . SER D 2 7 ? -1.841 9.143 40.562 1 26.02 7 SER F C 1
ATOM 2820 O O . SER D 2 7 ? -1.132 9.729 41.379 1 27.85 7 SER F O 1
ATOM 2823 N N . TYR D 2 8 ? -3.03 8.598 40.882 1 25.04 8 TYR F N 1
ATOM 2824 C CA . TYR D 2 8 ? -3.606 8.663 42.23 1 24.77 8 TYR F CA 1
ATOM 2825 C C . TYR D 2 8 ? -3.216 7.525 43.16 1 23.37 8 TYR F C 1
ATOM 2826 O O . TYR D 2 8 ? -3.652 7.51 44.31 1 23.98 8 TYR F O 1
ATOM 2835 N N . ASP D 2 9 ? -2.444 6.551 42.67 1 21.47 9 ASP F N 1
ATOM 2836 C CA . ASP D 2 9 ? -1.989 5.428 43.48 1 20.12 9 ASP F CA 1
ATOM 2837 C C . ASP D 2 9 ? -0.971 6.01 44.451 1 21.06 9 ASP F C 1
ATOM 2838 O O . ASP D 2 9 ? -0.014 6.633 43.984 1 22.04 9 ASP F O 1
ATOM 2843 N N . PRO D 2 10 ? -1.129 5.795 45.772 1 21 10 PRO F N 1
ATOM 2844 C CA . PRO D 2 10 ? -0.175 6.405 46.711 1 21.46 10 PRO F CA 1
ATOM 2845 C C . PRO D 2 10 ? 1.271 5.988 46.439 1 21.89 10 PRO F C 1
ATOM 2846 O O . PRO D 2 10 ? 2.151 6.842 46.527 1 23.12 10 PRO F O 1
ATOM 2850 N N . VAL D 2 11 ? 1.516 4.729 46.035 1 20.29 11 VAL F N 1
ATOM 2851 C CA . VAL D 2 11 ? 2.865 4.273 45.723 1 19.44 11 VAL F CA 1
ATOM 2852 C C . VAL D 2 11 ? 3.458 5.05 44.553 1 20.02 11 VAL F C 1
ATOM 2853 O O . VAL D 2 11 ? 4.649 5.39 44.587 1 20.92 11 VAL F O 1
ATOM 2857 N N . CYS D 2 12 ? 2.635 5.382 43.536 1 19.96 12 CYS F N 1
ATOM 2858 C CA . CYS D 2 12 ? 3.11 6.176 42.404 1 20.25 12 CYS F CA 1
ATOM 2859 C C . CYS D 2 12 ? 3.311 7.638 42.772 1 21.47 12 CYS F C 1
ATOM 2860 O O . CYS D 2 12 ? 4.151 8.304 42.162 1 21.35 12 CYS F O 1
ATOM 2863 N N . ARG D 2 13 ? 2.431 8.169 43.641 1 22.21 13 ARG F N 1
ATOM 2864 C CA . ARG D 2 13 ? 2.456 9.579 44.047 1 23.98 13 ARG F CA 1
ATOM 2865 C C . ARG D 2 13 ? 3.714 9.984 44.787 1 25.42 13 ARG F C 1
ATOM 2866 O O . ARG D 2 13 ? 4.191 11.117 44.616 1 25.91 13 ARG F O 1
ATOM 2874 N N . ALA D 2 14 ? 4.326 9.042 45.503 1 25.38 14 ALA F N 1
#

Organism: Homo sapiens (NCBI:txid9606)

GO terms:
  GO:0005515 protein binding (F, IPI)
  GO:0044877 protein-containing complex binding (F, IDA)
  GO:0005737 cytoplasm (C, IDA)
  GO:0005886 plasma membrane (C, EXP)
  GO:0012505 endomembrane system (C, EXP)
  GO:0000139 Golgi membrane (C, TAS)
  GO:0003924 GTPase activity (F, TAS)
  GO:0005741 mitochondrial outer membrane (C, TAS)
  GO:0005789 endoplasmic reticulum membrane (C, TAS)
  GO:0005829 cytosol (C, TAS)
  GO:0005886 plasma membrane (C, TAS)
  GO:0000165 MAPK cascade (P, TAS)
  GO:0010628 positive regulation of gene expression (P, IMP)
  GO:0005829 cytosol (C, IDA)
  GO:0003924 GTPase activity (F, IMP)
  GO:0007265 Ras protein signal transduction (P, IDA)
  GO:0005886 plasma membrane (C, IDA)
  GO:0009898 cytoplasmic side of plasma membrane (C, IDA)
  GO:0003924 GTPase activity (F, EXP)
  GO:0005925 focal adhesion (C, HDA)

Nearest PDB structures (foldseek):
  8stm-assembly1_D  TM=9.740E-01  e=2.581E-33  Homo sapiens
  5w22-assembly2_B  TM=9.688E-01  e=1.449E-32  Homo sapiens
  6gqy-assembly1_A  TM=9.483E-01  e=8.152E-33  Homo sapiens
  4pzy-assembly3_B  TM=9.599E-01  e=1.994E-32  Homo sapiens
  8b00-assembly1_A  TM=9.486E-01  e=2.744E-32  Homo sapiens

Secondary structure (P-SEA, 3-state):
ccbbbbbbbbbcccccaaaaaaaaccccccccccccccbbbbbbbbcccccbbbbbbbccccccccaaaaaaaaaccbbbbbbbcccaaaaaaaaaaaaaaaaaacccbbbbbbbbcccccccccccaaaaaaaaaaacbbbbbbbcccccaaaaaaaaaaaaaaacc/cbbbbbbbbbbcccccaaaaaaaaccccccccccccccbbbbbbbbccccbbbbbcccccccccccaaaaaaaacccbbbbbbbcccaaaaaaaaaaaaaaaaaacccccbbbbbbcccccccccccaaaaaaaaaaacbbbbbbbcccccaaaaaaaaaaaaaaaac/cccccccccccc/cccccccccccc

Sequence (360 aa):
AMTEYKLVVVGADGVGKSALTIQLIQNHFVDEYDPTIEDSYRKQVVVIDGETCLLDILDTAGQEEYSAMRDQYMRTGEGFLCVFAINNTTKSFEDIHHYREQIKRVKDSEDVPMVLVGNKCDLPSRTVDTKQAQDLARSYGIPFIETSAKTRQGVDDAFYTLVREIRKHKAMTEYKLVVVGADGVGKSALTIQLIQNHFVDEYDPTIEDSYRKQVVIDGETCLLDILDTAGQEEYSAMRDQYMRTGEGFLCVFAINNTKSFEDIHHYREQIKRVKDSEDVPMVLVGNKCDLPSRTVDTKQAQDLARSYGIPFIETSAKTRQGVDDAFYTLVREIRKHKAPLYISYDPVCRAPLYISYDPVCR

Solvent-accessible surface area: 16616 Å² total

InterPro domains:
  IPR001806 Small GTPase [PF00071] (5-164)
  IPR001806 Small GTPase [PS51421] (1-189)
  IPR001806 Small GTPase [SM00174] (6-166)
  IPR005225 Small GTP-binding domain [TIGR00231] (1-159)
  IPR020849 Small GTPase, Ras-type [PTHR24070] (3-176)
  IPR027417 P-loop containing nucleoside triphosphate hydrolase [G3DSA:3.40.50.300] (1-171)
  IPR027417 P-loop containing nucleoside triphosphate hydrolase [SSF52540] (3-164)

B-factor: mean 19.76, std 9.3, range [7.44, 58.39]

Foldseek 3Di:
DAAEAEEEEDFDPPQCLVLLVCCQQPVAGDDPVDDQAWDWDWDFDAFPNGTHIYIYTRDDPVVDDDPVCLVSLQVHQEYEYEAEQLDVVRVVCRVVVVVVSCVNNVHLQGQYEYEHEPPVDPNGPHDVVNVVVVCVVSVHHYYYAYSNVGRCSVVRVSRSVVSSVVSD/DAAEAEEEEDFDPPQCLPLLVCCVQVVAGDPDDPQADKDWDWDFDAFPNGTHIYIYIRDGPVPDDDPVVLVSLAPHQEYEYEGEQLDVVRVVCSVVVLVVSCVNNVHLDGQYEYEHEPPVDPNGDHDVVNVCVVCVVSVYHYYYAYSHVRRCSVVSVSSSVVSSVVVD/DPDQDPPDVVND/DPDQDPPDVVND

CATH classification: 3.40.50.300

Radius of gyration: 23.12 Å; Cα contacts (8 Å, |Δi|>4): 691; chains: 4; bounding box: 44×47×65 Å